Protein AF-A0A5J4QWN5-F1 (afdb_monomer_lite)

Structure (mmCIF, N/CA/C/O backbone):
data_AF-A0A5J4QWN5-F1
#
_entry.id   AF-A0A5J4QWN5-F1
#
loop_
_atom_site.group_PDB
_atom_site.id
_atom_site.type_symbol
_atom_site.label_atom_id
_atom_site.label_alt_id
_atom_site.label_comp_id
_atom_site.label_asym_id
_atom_site.label_entity_id
_atom_site.label_seq_id
_atom_site.pdbx_PDB_ins_code
_atom_site.Cartn_x
_atom_site.Cartn_y
_atom_site.Cartn_z
_atom_site.occupancy
_atom_site.B_iso_or_equiv
_atom_site.auth_seq_id
_atom_site.auth_comp_id
_atom_site.auth_asym_id
_atom_site.auth_atom_id
_atom_site.pdbx_PDB_model_num
ATOM 1 N N . LEU A 1 1 ? -19.782 -1.983 54.839 1.00 53.47 1 LEU A N 1
ATOM 2 C CA . LEU A 1 1 ? -20.345 -1.543 53.540 1.00 53.47 1 LEU A CA 1
ATOM 3 C C . LEU A 1 1 ? -21.340 -0.382 53.680 1.00 53.47 1 LEU A C 1
ATOM 5 O O . LEU A 1 1 ? -21.056 0.689 53.171 1.00 53.47 1 LEU A O 1
ATOM 9 N N . LEU A 1 2 ? -22.443 -0.526 54.429 1.00 54.12 2 LEU A N 1
ATOM 10 C CA . LEU A 1 2 ? -23.485 0.515 54.565 1.00 54.12 2 LEU A CA 1
ATOM 11 C C . LEU A 1 2 ? -22.968 1.879 55.082 1.00 54.12 2 LEU A C 1
ATOM 13 O O . LEU A 1 2 ? -23.351 2.928 54.575 1.00 54.12 2 LEU A O 1
ATOM 17 N N . LYS A 1 3 ? -22.039 1.863 56.049 1.00 58.28 3 LYS A N 1
ATOM 18 C CA . LYS A 1 3 ? -21.359 3.071 56.561 1.00 58.28 3 LYS A CA 1
ATOM 19 C C . LYS A 1 3 ? -20.473 3.767 55.517 1.00 58.28 3 LYS A C 1
ATOM 21 O O . LYS A 1 3 ? -20.308 4.978 55.572 1.00 58.28 3 LYS A O 1
ATOM 26 N N . VAL A 1 4 ? -19.919 3.006 54.573 1.00 62.44 4 VAL A N 1
ATOM 27 C CA . VAL A 1 4 ? -19.054 3.530 53.502 1.00 62.44 4 VAL A CA 1
ATOM 28 C C . VAL A 1 4 ? -19.905 4.248 52.455 1.00 62.44 4 VAL A C 1
ATOM 30 O O . VAL A 1 4 ? -19.570 5.354 52.053 1.00 62.44 4 VAL A O 1
ATOM 33 N N . VAL A 1 5 ? -21.059 3.672 52.103 1.00 61.50 5 VAL A N 1
ATOM 34 C CA . VAL A 1 5 ? -22.052 4.303 51.216 1.00 61.50 5 VAL A CA 1
ATOM 35 C C . VAL A 1 5 ? -22.564 5.627 51.801 1.00 61.50 5 VAL A C 1
ATOM 37 O O . VAL A 1 5 ? -22.713 6.597 51.072 1.00 61.50 5 VAL A O 1
ATOM 40 N N . LEU A 1 6 ? -22.770 5.687 53.121 1.00 59.78 6 LEU A N 1
ATOM 41 C CA . LEU A 1 6 ? -23.166 6.895 53.861 1.00 59.78 6 LEU A CA 1
ATOM 42 C C . LEU A 1 6 ? -22.143 8.035 53.747 1.00 59.78 6 LEU A C 1
ATOM 44 O O . LEU A 1 6 ? -22.502 9.137 53.349 1.00 59.78 6 LEU A O 1
ATOM 48 N N . ARG A 1 7 ? -20.870 7.746 54.041 1.00 64.38 7 ARG A N 1
ATOM 49 C CA . ARG A 1 7 ? -19.772 8.723 53.956 1.00 64.38 7 ARG A CA 1
ATOM 50 C C . ARG A 1 7 ? -19.571 9.246 52.537 1.00 64.38 7 ARG A C 1
ATOM 52 O O . ARG A 1 7 ? -19.279 10.418 52.361 1.00 64.38 7 ARG A O 1
ATOM 59 N N . LEU A 1 8 ? -19.719 8.382 51.534 1.00 60.41 8 LEU A N 1
ATOM 60 C CA . LEU A 1 8 ? -19.605 8.785 50.135 1.00 60.41 8 LEU A CA 1
ATOM 61 C C . LEU A 1 8 ? -20.789 9.672 49.723 1.00 60.41 8 LEU A C 1
ATOM 63 O O . LEU A 1 8 ? -20.568 10.702 49.094 1.00 60.41 8 LEU A O 1
ATOM 67 N N . ALA A 1 9 ? -22.019 9.324 50.128 1.00 58.62 9 ALA A N 1
ATOM 68 C CA . ALA A 1 9 ? -23.218 10.114 49.836 1.00 58.62 9 ALA A CA 1
ATOM 69 C C . ALA A 1 9 ? -23.163 11.538 50.420 1.00 58.62 9 ALA A C 1
ATOM 71 O O . ALA A 1 9 ? -23.618 12.481 49.779 1.00 58.62 9 ALA A O 1
ATOM 72 N N . GLU A 1 10 ? -22.578 11.708 51.608 1.00 60.09 10 GLU A N 1
ATOM 73 C CA . GLU A 1 10 ? -22.374 13.018 52.249 1.00 60.09 10 GLU A CA 1
ATOM 74 C C . GLU A 1 10 ? -21.326 13.887 51.533 1.00 60.09 10 GLU A C 1
ATOM 76 O O . GLU A 1 10 ? -21.387 15.110 51.615 1.00 60.09 10 GLU A O 1
ATOM 81 N N . LEU A 1 11 ? -20.375 13.274 50.820 1.00 62.56 11 LEU A N 1
ATOM 82 C CA . LEU A 1 11 ? -19.270 13.974 50.158 1.00 62.56 11 LEU A CA 1
ATOM 83 C C . LEU A 1 11 ? -19.605 14.445 48.734 1.00 62.56 11 LEU A C 1
ATOM 85 O O . LEU A 1 11 ? -18.820 15.191 48.161 1.00 62.56 11 LEU A O 1
ATOM 89 N N . GLY A 1 12 ? -20.741 14.038 48.158 1.00 56.47 12 GLY A N 1
ATOM 90 C CA . GLY A 1 12 ? -21.286 14.600 46.912 1.00 56.47 12 GLY A CA 1
ATOM 91 C C . GLY A 1 12 ? -20.503 14.331 45.615 1.00 56.47 12 GLY A C 1
ATOM 92 O O . GLY A 1 12 ? -20.982 14.701 44.548 1.00 56.47 12 GLY A O 1
ATOM 93 N N . TYR A 1 13 ? -19.344 13.667 45.659 1.00 53.50 13 TYR A N 1
ATOM 94 C CA . TYR A 1 13 ? -18.521 13.388 44.475 1.00 53.50 13 TYR A CA 1
ATOM 95 C C . TYR A 1 13 ? -18.568 11.905 44.069 1.00 53.50 13 TYR A C 1
ATOM 97 O O . TYR A 1 13 ? -18.291 11.018 44.876 1.00 53.50 13 TYR A O 1
ATOM 105 N N . GLY A 1 14 ? -18.867 11.635 42.790 1.00 58.31 14 GLY A N 1
ATOM 106 C CA . GLY A 1 14 ? -18.683 10.320 42.151 1.00 58.31 14 GLY A CA 1
ATOM 107 C C . GLY A 1 14 ? -19.716 9.246 42.510 1.00 58.31 14 GLY A C 1
ATOM 108 O O . GLY A 1 14 ? -19.418 8.049 42.456 1.00 58.31 14 GLY A O 1
ATOM 109 N N . LEU A 1 15 ? -20.921 9.654 42.905 1.00 63.88 15 LEU A N 1
ATOM 110 C CA . LEU A 1 15 ? -21.968 8.754 43.390 1.00 63.88 15 LEU A CA 1
ATOM 111 C C . LEU A 1 15 ? -22.820 8.138 42.275 1.00 63.88 15 LEU A C 1
ATOM 113 O O . LEU A 1 15 ? -23.622 7.252 42.567 1.00 63.88 15 LEU A O 1
ATOM 117 N N . GLU A 1 16 ? -22.633 8.516 41.003 1.00 67.06 16 GLU A N 1
ATOM 118 C CA . GLU A 1 16 ? -23.447 7.981 39.899 1.00 67.06 16 GLU A CA 1
ATOM 119 C C . GLU A 1 16 ? -23.303 6.455 39.774 1.00 67.06 16 GLU A C 1
ATOM 121 O O . GLU A 1 16 ? -24.260 5.740 39.472 1.00 67.06 16 GLU A O 1
ATOM 126 N N . LYS A 1 17 ? -22.119 5.919 40.104 1.00 69.81 17 LYS A N 1
ATOM 127 C CA . LYS A 1 17 ? -21.855 4.469 40.121 1.00 69.81 17 LYS A CA 1
ATOM 128 C C . LYS A 1 17 ? -22.653 3.720 41.197 1.00 69.81 17 LYS A C 1
ATOM 130 O O . LYS A 1 17 ? -22.861 2.514 41.061 1.00 69.81 17 LYS A O 1
ATOM 135 N N . LEU A 1 18 ? -23.147 4.406 42.234 1.00 72.31 18 LEU A N 1
ATOM 136 C CA . LEU A 1 18 ? -24.026 3.807 43.246 1.00 72.31 18 LEU A CA 1
ATOM 137 C C . LEU A 1 18 ? -25.433 3.517 42.708 1.00 72.31 18 LEU A C 1
ATOM 139 O O . LEU A 1 18 ? -26.161 2.752 43.339 1.00 72.31 18 LEU A O 1
ATOM 143 N N . GLY A 1 19 ? -25.794 4.028 41.524 1.00 71.38 19 GLY A N 1
ATOM 144 C CA . GLY A 1 19 ? -27.063 3.720 40.862 1.00 71.38 19 GLY A CA 1
ATOM 145 C C . GLY A 1 19 ? -27.296 2.220 40.627 1.00 71.38 19 GLY A C 1
ATOM 146 O O . GLY A 1 19 ? -28.439 1.779 40.538 1.00 71.38 19 GLY A O 1
ATOM 147 N N . VAL A 1 20 ? -26.235 1.401 40.598 1.00 74.69 20 VAL A N 1
ATOM 148 C CA . VAL A 1 20 ? -26.325 -0.073 40.520 1.00 74.69 20 VAL A CA 1
ATOM 149 C C . VAL A 1 20 ? -26.946 -0.677 41.792 1.00 74.69 20 VAL A C 1
ATOM 151 O O . VAL A 1 20 ? -27.666 -1.676 41.729 1.00 74.69 20 VAL A O 1
ATOM 154 N N . LEU A 1 21 ? -26.720 -0.051 42.952 1.00 76.25 21 LEU A N 1
ATOM 155 C CA . LEU A 1 21 ? -27.206 -0.525 44.251 1.00 76.25 21 LEU A CA 1
ATOM 156 C C . LEU A 1 21 ? -28.694 -0.233 44.479 1.00 76.25 21 LEU A C 1
ATOM 158 O O . LEU A 1 21 ? -29.300 -0.895 45.321 1.00 76.25 21 LEU A O 1
ATOM 162 N N . ILE A 1 22 ? -29.293 0.699 43.724 1.00 81.06 22 ILE A N 1
ATOM 163 C CA . ILE A 1 22 ? -30.705 1.103 43.862 1.00 81.06 22 ILE A CA 1
ATOM 164 C C . ILE A 1 22 ? -31.630 -0.115 43.800 1.00 81.06 22 ILE A C 1
ATOM 166 O O . ILE A 1 22 ? -32.459 -0.300 44.687 1.00 81.06 22 ILE A O 1
ATOM 170 N N . SER A 1 23 ? -31.402 -1.021 42.845 1.00 80.88 23 SER A N 1
ATOM 171 C CA . SER A 1 23 ? -32.192 -2.253 42.706 1.00 80.88 23 SER A CA 1
ATOM 172 C C . SER A 1 23 ? -32.143 -3.157 43.950 1.00 80.88 23 SER A C 1
ATOM 174 O O . SER A 1 23 ? -33.141 -3.779 44.319 1.00 80.88 23 SER A O 1
ATOM 176 N N . GLY A 1 24 ? -30.993 -3.220 44.628 1.00 80.19 24 GLY A N 1
ATOM 177 C CA . GLY A 1 24 ? -30.819 -3.970 45.869 1.00 80.19 24 GLY A CA 1
ATOM 178 C C . GLY A 1 24 ? -31.519 -3.294 47.046 1.00 80.19 24 GLY A C 1
ATOM 179 O O . GLY A 1 24 ? -32.191 -3.963 47.829 1.00 80.19 24 GLY A O 1
ATOM 180 N N . VAL A 1 25 ? -31.426 -1.966 47.144 1.00 84.62 25 VAL A N 1
ATOM 181 C CA . VAL A 1 25 ? -32.073 -1.192 48.215 1.00 84.62 25 VAL A CA 1
ATOM 182 C C . VAL A 1 25 ? -33.602 -1.192 48.064 1.00 84.62 25 VAL A C 1
ATOM 184 O O . VAL A 1 25 ? -34.312 -1.337 49.059 1.00 84.62 25 VAL A O 1
ATOM 187 N N . GLU A 1 26 ? -34.138 -1.155 46.842 1.00 83.38 26 GLU A N 1
ATOM 188 C CA . GLU A 1 26 ? -35.581 -1.297 46.590 1.00 83.38 26 GLU A CA 1
ATOM 189 C C . GLU A 1 26 ? -36.143 -2.654 47.026 1.00 83.38 26 GLU A C 1
ATOM 191 O O . GLU A 1 26 ? -37.285 -2.739 47.485 1.00 83.38 26 GLU A O 1
ATOM 196 N N . ARG A 1 27 ? -35.346 -3.726 46.943 1.00 84.12 27 ARG A N 1
ATOM 197 C CA . ARG A 1 27 ? -35.733 -5.037 47.487 1.00 84.12 27 ARG A CA 1
ATOM 198 C C . ARG A 1 27 ? -35.765 -5.023 49.015 1.00 84.12 27 ARG A C 1
ATOM 200 O O . ARG A 1 27 ? -36.678 -5.601 49.599 1.00 84.12 27 ARG A O 1
ATOM 207 N N . LEU A 1 28 ? -34.830 -4.320 49.660 1.00 83.44 28 LEU A N 1
ATOM 208 C CA . LEU A 1 28 ? -34.793 -4.170 51.122 1.00 83.44 28 LEU A CA 1
ATOM 209 C C . LEU A 1 28 ? -35.983 -3.363 51.664 1.00 83.44 28 LEU A C 1
ATOM 211 O O . LEU A 1 28 ? -36.480 -3.671 52.745 1.00 83.44 28 LEU A O 1
ATOM 215 N N . LYS A 1 29 ? -36.516 -2.408 50.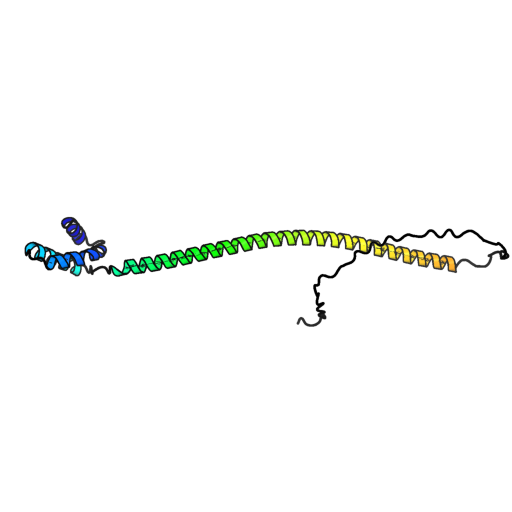892 1.00 82.69 29 LYS A N 1
ATOM 216 C CA . LYS A 1 29 ? -37.767 -1.700 51.225 1.00 82.69 29 LYS A CA 1
ATOM 217 C C . LYS A 1 29 ? -38.975 -2.645 51.355 1.00 82.69 29 LYS A C 1
ATOM 219 O O . LYS A 1 29 ? -39.911 -2.341 52.088 1.00 82.69 29 LYS A O 1
ATOM 224 N N . ARG A 1 30 ? -38.961 -3.808 50.693 1.00 84.56 30 ARG A N 1
ATOM 225 C CA . ARG A 1 30 ? -40.042 -4.816 50.757 1.00 84.56 30 ARG A CA 1
ATOM 226 C C . ARG A 1 30 ? -39.854 -5.839 51.885 1.00 84.56 30 ARG A C 1
ATOM 228 O O . ARG A 1 30 ? -40.618 -6.798 51.975 1.00 84.56 30 ARG A O 1
ATOM 235 N N . HIS A 1 31 ? -38.836 -5.672 52.727 1.00 87.62 31 HIS A N 1
ATOM 236 C CA . HIS A 1 31 ? -38.540 -6.603 53.809 1.00 87.62 31 HIS A CA 1
ATOM 237 C C . HIS A 1 31 ? -39.519 -6.450 54.990 1.00 87.62 31 HIS A C 1
ATOM 239 O O . HIS A 1 31 ? -40.045 -5.366 55.248 1.00 87.62 31 HIS A O 1
ATOM 245 N N . LYS A 1 32 ? -39.755 -7.542 55.736 1.00 85.69 32 LYS A N 1
ATOM 246 C CA . LYS A 1 32 ? -40.691 -7.560 56.881 1.00 85.69 32 LYS A CA 1
ATOM 247 C C . LYS A 1 32 ? -40.197 -6.727 58.072 1.00 85.69 32 LYS A C 1
ATOM 249 O O . LYS A 1 32 ? -41.007 -6.184 58.818 1.00 85.69 32 LYS A O 1
ATOM 254 N N . ASP A 1 33 ? -38.881 -6.597 58.220 1.00 91.56 33 ASP A N 1
ATOM 255 C CA . ASP A 1 33 ? -38.243 -5.788 59.264 1.00 91.56 33 ASP A CA 1
ATOM 256 C C . ASP A 1 33 ? -38.503 -4.283 59.050 1.00 91.56 33 ASP A C 1
ATOM 258 O O . ASP A 1 33 ? -38.154 -3.708 58.016 1.00 91.56 33 ASP A O 1
ATOM 262 N N . ALA A 1 34 ? -39.125 -3.644 60.044 1.00 87.75 34 ALA A N 1
ATOM 263 C CA . ALA A 1 34 ? -39.458 -2.224 60.031 1.00 87.75 34 ALA A CA 1
ATOM 264 C C . ALA A 1 34 ? -38.222 -1.312 60.088 1.00 87.75 34 ALA A C 1
ATOM 266 O O . ALA A 1 34 ? -38.217 -0.266 59.436 1.00 87.75 34 ALA A O 1
ATOM 267 N N . GLN A 1 35 ? -37.165 -1.701 60.810 1.00 87.38 35 GLN A N 1
ATOM 268 C CA . GLN A 1 35 ? -35.934 -0.910 60.868 1.00 87.38 35 GLN A CA 1
ATOM 269 C C . GLN A 1 35 ? -35.225 -0.927 59.516 1.00 87.38 35 GLN A C 1
ATOM 271 O O . GLN A 1 35 ? -34.849 0.122 58.993 1.00 87.38 35 GLN A O 1
ATOM 276 N N . LEU A 1 36 ? -35.110 -2.110 58.911 1.00 85.19 36 LEU A N 1
ATOM 277 C CA . LEU A 1 36 ? -34.459 -2.276 57.614 1.00 85.19 36 LEU A CA 1
ATOM 278 C C . LEU A 1 36 ? -35.201 -1.537 56.495 1.00 85.19 36 LEU A C 1
ATOM 280 O O . LEU A 1 36 ? -34.572 -0.890 55.658 1.00 85.19 36 LEU A O 1
ATOM 284 N N . ARG A 1 37 ? -36.536 -1.579 56.516 1.00 88.50 37 ARG A N 1
ATOM 285 C CA . ARG A 1 37 ? -37.396 -0.855 55.576 1.00 88.50 37 ARG A CA 1
ATOM 286 C C . ARG A 1 37 ? -37.246 0.661 55.702 1.00 88.50 37 ARG A C 1
ATOM 288 O O . ARG A 1 37 ? -37.016 1.312 54.688 1.00 88.50 37 ARG A O 1
ATOM 295 N N . ASN A 1 38 ? -37.270 1.206 56.920 1.00 87.69 38 ASN A N 1
ATOM 296 C CA . ASN A 1 38 ? -37.058 2.641 57.146 1.00 87.69 38 ASN A CA 1
ATOM 297 C C . ASN A 1 38 ? -35.661 3.098 56.709 1.00 87.69 38 ASN A C 1
ATOM 299 O O . ASN A 1 38 ? -35.513 4.168 56.119 1.00 87.69 38 ASN A O 1
ATOM 303 N N . VAL A 1 39 ? -34.628 2.290 56.968 1.00 86.38 39 VAL A N 1
ATOM 304 C CA . VAL A 1 39 ? -33.265 2.587 56.508 1.00 86.38 39 VAL A CA 1
ATOM 305 C C . VAL A 1 39 ? -33.194 2.557 54.982 1.00 86.38 39 VAL A C 1
ATOM 307 O O . VAL A 1 39 ? -32.614 3.464 54.393 1.00 86.38 39 VAL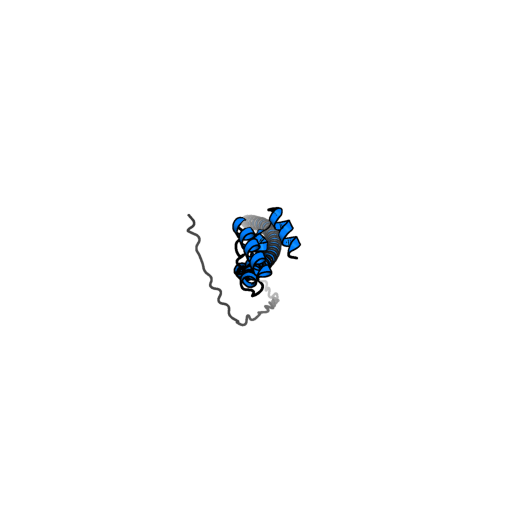 A O 1
ATOM 310 N N . ALA A 1 40 ? -33.797 1.561 54.331 1.00 85.19 40 ALA A N 1
ATOM 311 C CA . ALA A 1 40 ? -33.828 1.467 52.874 1.00 85.19 40 ALA A CA 1
ATOM 312 C C . ALA A 1 40 ? -34.567 2.653 52.231 1.00 85.19 40 ALA A C 1
ATOM 314 O O . ALA A 1 40 ? -34.083 3.217 51.253 1.00 85.19 40 ALA A O 1
ATOM 315 N N . GLU A 1 41 ? -35.693 3.074 52.806 1.00 87.88 41 GLU A N 1
ATOM 316 C CA . GLU A 1 41 ? -36.506 4.188 52.313 1.00 87.88 41 GLU A CA 1
ATOM 317 C C . GLU A 1 41 ? -35.782 5.535 52.433 1.00 87.88 41 GLU A C 1
ATOM 319 O O . GLU A 1 41 ? -35.652 6.245 51.436 1.00 87.88 41 GLU A O 1
ATOM 324 N N . ASN A 1 42 ? -35.178 5.823 53.593 1.00 85.94 42 ASN A N 1
ATOM 325 C CA . ASN A 1 42 ? -34.324 7.004 53.770 1.00 85.94 42 ASN A CA 1
ATOM 326 C C . ASN A 1 42 ? -33.154 7.023 52.776 1.00 85.94 42 ASN A C 1
ATOM 328 O O . ASN A 1 42 ? -32.757 8.074 52.278 1.00 85.94 42 ASN A O 1
ATOM 332 N N . LYS A 1 43 ? -32.567 5.858 52.482 1.00 81.69 43 LYS A N 1
ATOM 333 C CA . LYS A 1 43 ? -31.417 5.764 51.573 1.00 81.69 43 LYS A CA 1
ATOM 334 C C . LYS A 1 43 ? -31.817 5.957 50.116 1.00 81.69 43 LYS A C 1
ATOM 336 O O . LYS A 1 43 ? -31.111 6.671 49.413 1.00 81.69 43 LYS A O 1
ATOM 341 N N . LEU A 1 44 ? -32.942 5.393 49.680 1.00 84.31 44 LEU A N 1
ATOM 342 C CA . LEU A 1 44 ? -33.489 5.657 48.346 1.00 84.31 44 LEU A CA 1
ATOM 343 C C . LEU A 1 44 ? -33.833 7.135 48.175 1.00 84.31 44 LEU A C 1
ATOM 345 O O . LEU A 1 44 ? -33.503 7.715 47.148 1.00 84.31 44 LEU A O 1
ATOM 349 N N . GLN A 1 45 ? -34.422 7.760 49.197 1.00 84.56 45 GLN A N 1
ATOM 350 C CA . GLN A 1 45 ? -34.743 9.183 49.165 1.00 84.56 45 GLN A CA 1
ATOM 351 C C . GLN A 1 45 ? -33.491 10.052 49.000 1.00 84.56 45 GLN A C 1
ATOM 353 O O . GLN A 1 45 ? -33.486 10.944 48.155 1.00 84.56 45 GLN A O 1
ATOM 358 N N . ILE A 1 46 ? -32.412 9.761 49.739 1.00 82.88 46 ILE A N 1
ATOM 359 C CA . ILE A 1 46 ? -31.130 10.469 49.586 1.00 82.88 46 ILE A CA 1
ATOM 360 C C . ILE A 1 46 ? -30.574 10.276 48.169 1.00 82.88 46 ILE A C 1
ATOM 362 O O . ILE A 1 46 ? -30.251 11.261 47.508 1.00 82.88 46 ILE A O 1
ATOM 366 N N . LEU A 1 47 ? -30.514 9.035 47.675 1.00 78.69 47 LEU A N 1
ATOM 367 C CA . LEU A 1 47 ? -29.976 8.733 46.342 1.00 78.69 47 LEU 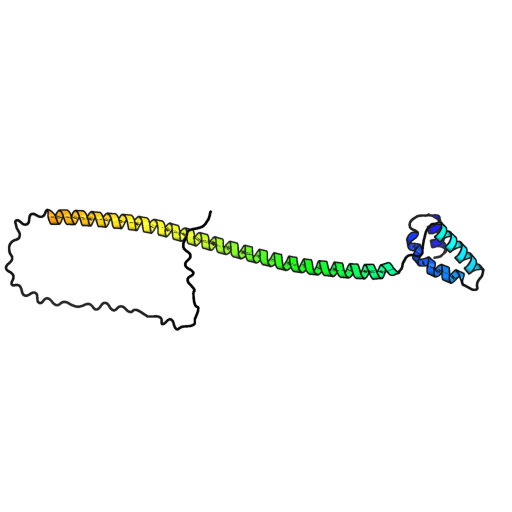A CA 1
ATOM 368 C C . LEU A 1 47 ? -30.757 9.453 45.231 1.00 78.69 47 LEU A C 1
ATOM 370 O O . LEU A 1 47 ? -30.151 10.104 44.382 1.00 78.69 47 LEU A O 1
ATOM 374 N N . TYR A 1 48 ? -32.090 9.418 45.280 1.00 83.19 48 TYR A N 1
ATOM 375 C CA . TYR A 1 48 ? -32.934 10.110 44.306 1.00 83.19 48 TYR A CA 1
ATOM 376 C C . TYR A 1 48 ? -32.856 11.636 44.430 1.00 83.19 48 TYR A C 1
ATOM 378 O O . TYR A 1 48 ? -32.818 12.319 43.410 1.00 83.19 48 TYR A O 1
ATOM 386 N N . SER A 1 49 ? -32.763 12.187 45.648 1.00 80.44 49 SER A N 1
ATOM 387 C CA . SER A 1 49 ? -32.593 13.636 45.858 1.00 80.44 49 SER A CA 1
ATOM 388 C C . SER A 1 49 ? -31.272 14.175 45.299 1.00 80.44 49 SER A C 1
ATOM 390 O O . SER A 1 49 ? -31.194 15.335 44.909 1.00 80.44 49 SER A O 1
ATOM 392 N N . GLN A 1 50 ? -30.254 13.317 45.210 1.00 75.75 50 GLN A N 1
ATOM 393 C CA . GLN A 1 50 ? -28.966 13.618 44.587 1.00 75.75 50 GLN A CA 1
ATOM 394 C C . GLN A 1 50 ? -28.960 13.364 43.069 1.00 75.75 50 GLN A C 1
ATOM 396 O O . GLN A 1 50 ? -27.912 13.459 42.439 1.00 75.75 50 GLN A O 1
ATOM 401 N N . GLY A 1 51 ? -30.107 13.025 42.469 1.00 71.38 51 GLY A N 1
ATOM 402 C CA . GLY A 1 51 ? -30.222 12.748 41.035 1.00 71.38 51 GLY A CA 1
ATOM 403 C C . GLY A 1 51 ? -29.600 11.419 40.595 1.00 71.38 51 GLY A C 1
ATOM 404 O O . GLY A 1 51 ? -29.463 11.175 39.398 1.00 71.38 51 GLY A O 1
ATOM 405 N N . ILE A 1 52 ? -29.233 10.539 41.533 1.00 75.50 52 ILE A N 1
ATOM 406 C CA . ILE A 1 52 ? -28.673 9.222 41.221 1.00 75.50 52 ILE A CA 1
ATOM 407 C C . ILE A 1 52 ? -29.832 8.302 40.851 1.00 75.50 52 ILE A C 1
ATOM 409 O O . ILE A 1 52 ? -30.603 7.858 41.702 1.00 75.50 52 ILE A O 1
ATOM 413 N N . ILE A 1 53 ? -29.954 8.019 39.561 1.00 76.06 53 ILE A N 1
ATOM 414 C CA . ILE A 1 53 ? -30.967 7.117 39.014 1.00 76.06 53 ILE A CA 1
ATOM 415 C C . ILE A 1 53 ? -30.409 5.709 38.828 1.00 76.06 53 ILE A C 1
ATOM 417 O O . ILE A 1 53 ? -29.193 5.494 38.798 1.00 76.06 53 ILE A O 1
ATOM 421 N N . GLN A 1 54 ? -31.310 4.731 38.723 1.00 70.06 54 GLN A N 1
ATOM 422 C CA . GLN A 1 54 ? -30.930 3.345 38.489 1.00 70.06 54 GLN A CA 1
ATOM 423 C C . GLN A 1 54 ? -30.078 3.262 37.222 1.00 70.06 54 GLN A C 1
ATOM 425 O O . GLN A 1 54 ? -30.530 3.596 36.127 1.00 70.06 54 GLN A O 1
ATOM 430 N N . SER A 1 55 ? -28.830 2.825 37.391 1.00 65.69 55 SER A N 1
ATOM 431 C CA . SER A 1 55 ? -27.906 2.710 36.270 1.00 65.69 55 SER A CA 1
ATOM 432 C C . SER A 1 55 ? -28.425 1.631 35.312 1.00 65.69 55 SER A C 1
ATOM 434 O O . SER A 1 55 ? -28.705 0.513 35.766 1.00 65.69 55 SER A O 1
ATOM 436 N N . PRO A 1 56 ? -28.589 1.925 34.009 1.00 58.28 56 PRO A N 1
ATOM 437 C CA . PRO A 1 56 ? -29.035 0.937 33.042 1.00 58.28 56 PRO A CA 1
ATOM 438 C C . PRO A 1 56 ? -27.947 -0.128 32.858 1.00 58.28 56 PRO A C 1
ATOM 440 O O . PRO A 1 56 ? -26.986 0.041 32.104 1.00 58.28 56 PRO A O 1
ATOM 443 N N . VAL A 1 57 ? -28.135 -1.265 33.533 1.00 55.59 57 VAL A N 1
ATOM 444 C CA . VAL A 1 57 ? -27.313 -2.485 33.410 1.00 55.59 57 VAL A CA 1
ATOM 445 C C . VAL A 1 57 ? -27.295 -3.018 31.962 1.00 55.59 57 VAL A C 1
ATOM 447 O O . VAL A 1 57 ? -26.381 -3.743 31.584 1.00 55.59 57 VAL A O 1
ATOM 450 N N . SER A 1 58 ? -28.236 -2.596 31.108 1.00 54.03 58 SER A N 1
ATOM 451 C CA . SER A 1 58 ? -28.332 -2.984 29.691 1.00 54.03 58 SER A CA 1
ATOM 452 C C . SER A 1 58 ? -27.242 -2.407 28.776 1.00 54.03 58 SER A C 1
ATOM 454 O O . SER A 1 58 ? -27.105 -2.858 27.641 1.00 54.03 58 SER A O 1
ATOM 456 N N . THR A 1 59 ? -26.455 -1.427 29.233 1.00 51.81 59 THR A N 1
ATOM 457 C CA . THR A 1 59 ? -25.410 -0.792 28.403 1.00 51.81 59 THR A CA 1
ATOM 458 C C . THR A 1 59 ? -24.086 -1.553 28.367 1.00 51.81 59 THR A C 1
ATOM 460 O O . THR A 1 59 ? -23.202 -1.184 27.601 1.00 51.81 59 THR A O 1
ATOM 463 N N . ILE A 1 60 ? -23.916 -2.593 29.186 1.00 56.94 60 ILE A N 1
ATOM 464 C CA . ILE A 1 60 ? -22.669 -3.373 29.225 1.00 56.94 60 ILE A CA 1
ATOM 465 C C . ILE A 1 60 ? -22.633 -4.340 28.036 1.00 56.94 60 ILE A C 1
ATOM 467 O O . ILE A 1 60 ? -21.710 -4.287 27.233 1.00 56.94 60 ILE A O 1
ATOM 471 N N . THR A 1 61 ? -23.712 -5.097 27.820 1.00 57.31 61 THR A N 1
ATOM 472 C CA . THR A 1 61 ? -23.826 -6.035 26.692 1.00 57.31 61 THR A CA 1
ATOM 473 C C . THR A 1 61 ? -23.799 -5.350 25.325 1.00 57.31 61 THR A C 1
ATOM 475 O O . THR A 1 61 ? -23.301 -5.929 24.367 1.00 57.31 61 THR A O 1
ATOM 478 N N . SER A 1 62 ? -24.306 -4.116 25.204 1.00 68.38 62 SER A N 1
ATOM 479 C CA . SER A 1 62 ? -24.228 -3.372 23.938 1.00 68.38 62 SER A CA 1
ATOM 480 C C . SER A 1 62 ? -22.826 -2.830 23.658 1.00 68.38 62 SER A C 1
ATOM 482 O O . SER A 1 62 ? -22.411 -2.797 22.503 1.00 68.38 62 SER A O 1
ATOM 484 N N . LYS A 1 63 ? -22.077 -2.441 24.696 1.00 75.12 63 LYS A N 1
ATOM 485 C CA . LYS A 1 63 ? -20.678 -2.019 24.557 1.00 75.12 63 LYS A CA 1
ATOM 486 C C . LYS A 1 63 ? -19.782 -3.180 24.150 1.00 75.12 63 LYS A C 1
ATOM 488 O O . LYS A 1 63 ? -18.958 -2.985 23.268 1.00 75.12 63 LYS A O 1
ATOM 493 N N . ASP A 1 64 ? -19.986 -4.366 24.715 1.00 77.88 64 ASP A N 1
ATOM 494 C CA . ASP A 1 64 ? -19.187 -5.548 24.375 1.00 77.88 64 ASP A CA 1
ATOM 495 C C . ASP A 1 64 ? -19.356 -5.943 22.898 1.00 77.88 64 ASP A C 1
ATOM 497 O O . ASP A 1 64 ? -18.373 -6.205 22.211 1.00 77.88 64 ASP A O 1
ATOM 501 N N . VAL A 1 65 ? -20.581 -5.875 22.361 1.00 82.19 65 VAL A N 1
ATOM 502 C CA . VAL A 1 65 ? -20.840 -6.112 20.926 1.00 82.19 65 VAL A CA 1
ATOM 503 C C . VAL A 1 65 ? -20.147 -5.069 20.043 1.00 82.19 65 VAL A C 1
ATOM 505 O O . VAL A 1 65 ? -19.551 -5.421 19.027 1.00 82.19 65 VAL A O 1
ATOM 508 N N . ILE A 1 66 ? -20.188 -3.790 20.434 1.00 86.06 66 ILE A N 1
ATOM 509 C CA . ILE A 1 66 ? -19.504 -2.712 19.703 1.00 86.06 66 ILE A CA 1
ATOM 510 C C . ILE A 1 66 ? -17.984 -2.911 19.738 1.00 86.06 66 ILE A C 1
ATOM 512 O O . ILE A 1 66 ? -17.319 -2.706 18.726 1.00 86.06 66 ILE A O 1
ATOM 516 N N . ILE A 1 67 ? -17.432 -3.325 20.882 1.00 89.56 67 ILE A N 1
ATOM 517 C CA . ILE A 1 67 ? -16.002 -3.609 21.029 1.00 89.56 67 ILE A CA 1
ATOM 518 C C . ILE A 1 67 ? -15.596 -4.756 20.099 1.00 89.56 67 ILE A C 1
ATOM 520 O O . ILE A 1 67 ? -14.656 -4.581 19.329 1.00 89.56 67 ILE A O 1
ATOM 524 N N . CYS A 1 68 ? -16.335 -5.870 20.084 1.00 89.44 68 CYS A N 1
ATOM 525 C CA . CYS A 1 68 ? -16.041 -6.990 19.186 1.00 89.44 68 CYS A CA 1
ATOM 526 C C . CYS A 1 68 ? -16.079 -6.588 17.702 1.00 89.44 68 CYS A C 1
ATOM 528 O O . CYS A 1 68 ? -15.215 -7.003 16.929 1.00 89.44 68 CYS A O 1
ATOM 530 N N . GLU A 1 69 ? -17.046 -5.760 17.297 1.00 93.25 69 GLU A N 1
ATOM 531 C CA . GLU A 1 69 ? -17.135 -5.256 15.921 1.00 93.25 69 GLU A CA 1
ATOM 532 C C . GLU A 1 69 ? -15.938 -4.356 15.566 1.00 93.25 69 GLU A C 1
ATOM 534 O O . GLU A 1 69 ? -15.342 -4.492 14.495 1.00 93.25 69 GLU A O 1
ATOM 539 N N . LEU A 1 70 ? -15.527 -3.469 16.477 1.00 95.19 70 LEU A N 1
ATOM 540 C CA . LEU A 1 70 ? -14.355 -2.614 16.276 1.00 95.19 70 LEU A CA 1
ATOM 541 C C . LEU A 1 70 ? -13.056 -3.426 16.195 1.00 95.19 70 LEU A C 1
ATOM 543 O O . LEU A 1 70 ? -12.220 -3.160 15.331 1.00 95.19 70 LEU A O 1
ATOM 547 N N . GLU A 1 71 ? -12.887 -4.429 17.055 1.00 94.38 71 GLU A N 1
ATOM 548 C CA . GLU A 1 71 ? -11.733 -5.333 17.031 1.00 94.38 71 GLU A CA 1
ATOM 549 C C . GLU A 1 71 ? -11.643 -6.105 15.709 1.00 94.38 71 GLU A C 1
ATOM 551 O O . GLU A 1 71 ? -10.559 -6.243 15.136 1.00 94.38 71 GLU A O 1
ATOM 556 N N . GLU A 1 72 ? -12.778 -6.571 15.189 1.00 94.94 72 GLU A N 1
ATOM 557 C CA . GLU A 1 72 ? -12.852 -7.263 13.904 1.00 94.94 72 GLU A CA 1
ATOM 558 C C . GLU A 1 72 ? -12.497 -6.333 12.733 1.00 94.94 72 GLU A C 1
ATOM 560 O O . GLU A 1 72 ? -11.707 -6.701 11.859 1.00 94.94 72 GLU A O 1
ATOM 565 N N . GLN A 1 73 ? -13.001 -5.096 12.730 1.00 96.06 73 GLN A N 1
ATOM 566 C CA . GLN A 1 73 ? -12.640 -4.099 11.717 1.00 96.06 73 GLN A CA 1
ATOM 567 C C . GLN A 1 73 ? -11.148 -3.754 11.748 1.00 96.06 73 GLN A C 1
ATOM 569 O O . GLN A 1 73 ? -10.517 -3.659 10.692 1.00 96.06 73 GLN A O 1
ATOM 574 N N . ILE A 1 74 ? -10.563 -3.604 12.941 1.00 97.19 74 ILE A N 1
ATOM 575 C CA . ILE A 1 74 ? -9.121 -3.380 13.106 1.00 97.19 74 ILE A CA 1
ATOM 576 C C . ILE A 1 74 ? -8.340 -4.561 12.527 1.00 97.19 74 ILE A C 1
ATOM 578 O O . ILE A 1 74 ? -7.399 -4.352 11.760 1.00 97.19 74 ILE A O 1
ATOM 582 N N . ARG A 1 75 ? -8.754 -5.799 12.822 1.00 97.38 75 ARG A N 1
ATOM 583 C CA . ARG A 1 75 ? -8.092 -7.006 12.312 1.00 97.38 75 ARG A CA 1
ATOM 584 C C . ARG A 1 75 ? -8.095 -7.056 10.784 1.00 97.38 75 ARG A C 1
ATOM 586 O O . ARG A 1 75 ? -7.051 -7.304 10.180 1.00 97.38 75 ARG A O 1
ATOM 593 N N . ARG A 1 76 ? -9.235 -6.757 10.152 1.00 97.06 76 ARG A N 1
ATOM 594 C CA . ARG A 1 76 ? -9.352 -6.691 8.684 1.00 97.06 76 ARG A CA 1
ATOM 595 C C . ARG A 1 76 ? -8.456 -5.610 8.089 1.00 97.06 76 ARG A C 1
ATOM 597 O O . ARG A 1 76 ? -7.730 -5.888 7.140 1.00 97.06 76 ARG A O 1
ATOM 604 N N . LYS A 1 77 ? -8.441 -4.409 8.679 1.00 97.69 77 LYS A N 1
ATOM 605 C CA . LYS A 1 77 ? -7.574 -3.311 8.221 1.00 97.69 77 LYS A CA 1
ATOM 606 C C . LYS A 1 77 ? -6.091 -3.644 8.343 1.00 97.69 77 LYS A C 1
ATOM 608 O O . LYS A 1 77 ? -5.333 -3.336 7.432 1.00 97.69 77 LYS A O 1
ATOM 613 N N . ILE A 1 78 ? -5.669 -4.291 9.429 1.00 97.62 78 ILE A N 1
ATOM 614 C CA . ILE A 1 78 ? -4.278 -4.741 9.590 1.00 97.62 78 ILE A CA 1
ATOM 615 C C . ILE A 1 78 ? -3.915 -5.748 8.495 1.00 97.62 78 ILE A C 1
ATOM 617 O O . ILE A 1 78 ? -2.846 -5.637 7.898 1.00 97.62 78 ILE A O 1
ATOM 621 N N . SER A 1 79 ? -4.815 -6.687 8.187 1.00 96.56 79 SER A N 1
ATOM 622 C CA . SER A 1 79 ? -4.604 -7.648 7.102 1.00 96.56 79 SER A CA 1
ATOM 623 C C . SER A 1 79 ? -4.468 -6.960 5.740 1.00 96.56 79 SER A C 1
ATOM 625 O O . SER A 1 79 ? -3.563 -7.291 4.982 1.00 96.56 79 SER A O 1
ATOM 627 N N . GLU A 1 80 ? -5.332 -5.988 5.440 1.00 97.75 80 GLU A N 1
ATOM 628 C CA . GLU A 1 80 ? -5.295 -5.222 4.186 1.00 97.75 80 GLU A CA 1
ATOM 629 C C . GLU A 1 80 ? -4.021 -4.368 4.059 1.00 97.75 80 GLU A C 1
ATOM 631 O O . GLU A 1 80 ? -3.428 -4.264 2.985 1.00 97.75 80 GLU A O 1
ATOM 636 N N . ILE A 1 81 ? -3.562 -3.766 5.160 1.00 97.56 81 ILE A N 1
ATOM 637 C CA . ILE A 1 81 ? -2.283 -3.044 5.194 1.00 97.56 81 ILE A CA 1
ATOM 638 C C . ILE A 1 81 ? -1.128 -4.010 4.905 1.00 97.56 81 ILE A C 1
ATOM 640 O O . ILE A 1 81 ? -0.235 -3.675 4.130 1.00 97.56 81 ILE A O 1
ATOM 644 N N . GLY A 1 82 ? -1.166 -5.215 5.480 1.00 97.00 82 GLY A N 1
ATOM 645 C CA . GLY A 1 82 ? -0.158 -6.246 5.243 1.00 97.00 82 GLY A CA 1
ATOM 646 C C . GLY A 1 82 ? -0.049 -6.647 3.770 1.00 97.00 82 GLY A C 1
ATOM 647 O O . GLY A 1 82 ? 1.059 -6.713 3.238 1.00 97.00 82 GLY A O 1
ATOM 648 N N . THR A 1 83 ? -1.178 -6.858 3.086 1.00 96.94 83 THR A N 1
ATOM 649 C CA . THR A 1 83 ? -1.171 -7.204 1.654 1.00 96.94 83 THR A CA 1
ATOM 650 C C . THR A 1 83 ? -0.653 -6.053 0.796 1.00 96.94 83 THR A C 1
ATOM 652 O O . THR A 1 83 ? 0.190 -6.273 -0.071 1.00 96.94 83 THR A O 1
ATOM 655 N N . LYS A 1 84 ? -1.079 -4.815 1.077 1.00 97.38 84 LYS A N 1
ATOM 656 C CA . LYS A 1 84 ? -0.622 -3.623 0.343 1.00 97.38 84 LYS A CA 1
ATOM 657 C C . LYS A 1 84 ? 0.874 -3.354 0.516 1.00 97.38 84 LYS A C 1
ATOM 659 O O . LYS A 1 84 ? 1.535 -2.941 -0.435 1.00 97.38 84 LYS A O 1
ATOM 664 N N . GLU A 1 85 ? 1.431 -3.590 1.704 1.00 97.06 85 GLU A N 1
ATOM 665 C CA . GLU A 1 85 ? 2.872 -3.417 1.922 1.00 97.06 85 GLU A CA 1
ATOM 666 C C . GLU A 1 85 ? 3.682 -4.476 1.159 1.00 97.06 85 GLU A C 1
ATOM 668 O O . GLU A 1 85 ? 4.717 -4.149 0.578 1.00 97.06 85 GLU A O 1
ATOM 673 N N . LEU A 1 86 ? 3.187 -5.716 1.078 1.00 97.31 86 LEU A N 1
ATOM 674 C CA . LEU A 1 86 ? 3.814 -6.761 0.266 1.00 97.31 86 LEU A CA 1
ATOM 675 C C . LEU A 1 86 ? 3.784 -6.417 -1.232 1.00 97.31 86 LEU A C 1
ATOM 677 O O . LEU A 1 86 ? 4.806 -6.513 -1.909 1.00 97.31 86 LEU A O 1
ATOM 681 N N . GLU A 1 87 ? 2.639 -5.970 -1.752 1.00 97.06 87 GLU A N 1
ATOM 682 C CA . GLU A 1 87 ? 2.507 -5.525 -3.148 1.00 97.06 87 GLU A CA 1
ATOM 683 C C . GLU A 1 87 ? 3.479 -4.388 -3.476 1.00 97.06 87 GLU A C 1
ATOM 685 O O . GLU A 1 87 ? 4.162 -4.417 -4.500 1.00 97.06 87 GLU A O 1
ATOM 690 N N . LYS A 1 88 ? 3.610 -3.413 -2.574 1.00 97.69 88 LYS A N 1
ATOM 691 C CA . LYS A 1 88 ? 4.557 -2.303 -2.711 1.00 97.69 88 LYS A CA 1
ATOM 692 C C . LYS A 1 88 ? 6.012 -2.779 -2.758 1.00 97.69 88 LYS A C 1
ATOM 694 O O . LYS A 1 88 ? 6.787 -2.261 -3.563 1.00 97.69 88 LYS A O 1
ATOM 699 N N . GLN A 1 89 ? 6.394 -3.754 -1.932 1.00 96.94 89 GLN A N 1
ATOM 700 C CA . GLN A 1 89 ? 7.739 -4.344 -1.973 1.00 96.94 89 GLN A CA 1
ATOM 701 C C . GLN A 1 89 ? 7.999 -5.086 -3.292 1.00 96.94 89 GLN A C 1
ATOM 703 O O . GLN A 1 89 ? 9.082 -4.954 -3.875 1.00 96.94 89 GLN A O 1
ATOM 708 N N . ASN A 1 90 ? 6.996 -5.800 -3.807 1.00 97.50 90 ASN A N 1
ATOM 709 C CA . ASN A 1 90 ? 7.091 -6.482 -5.097 1.00 97.50 90 ASN A CA 1
ATOM 710 C C . ASN A 1 90 ? 7.259 -5.479 -6.248 1.00 97.50 90 ASN A C 1
ATOM 712 O O . ASN A 1 90 ? 8.187 -5.624 -7.046 1.00 97.50 90 ASN A O 1
ATOM 716 N N . LEU A 1 91 ? 6.450 -4.413 -6.280 1.00 97.75 91 LEU A N 1
ATOM 717 C CA . LEU A 1 91 ? 6.578 -3.347 -7.279 1.00 97.75 91 LEU A CA 1
ATOM 718 C C . LEU A 1 91 ? 7.948 -2.663 -7.225 1.00 97.75 91 LEU A C 1
ATOM 720 O O . LEU A 1 91 ? 8.546 -2.404 -8.266 1.00 97.75 91 LEU A O 1
ATOM 724 N N . ALA A 1 92 ? 8.466 -2.373 -6.029 1.00 97.38 92 ALA A N 1
ATOM 725 C CA . ALA A 1 92 ? 9.792 -1.775 -5.880 1.00 97.38 92 ALA A CA 1
ATOM 726 C C . ALA A 1 92 ? 10.892 -2.676 -6.471 1.00 97.38 92 ALA A C 1
ATOM 728 O O . ALA A 1 92 ? 11.793 -2.193 -7.159 1.00 97.38 92 ALA A O 1
ATOM 729 N N . THR A 1 93 ? 10.782 -3.988 -6.253 1.00 97.12 93 THR A N 1
ATOM 730 C CA . THR A 1 93 ? 11.709 -4.982 -6.812 1.00 97.12 93 THR A CA 1
ATOM 731 C C . THR A 1 93 ? 11.621 -5.047 -8.339 1.00 97.12 93 THR A C 1
ATOM 733 O O . THR A 1 93 ? 12.643 -5.084 -9.024 1.00 97.12 93 THR A O 1
ATOM 736 N N . GLU A 1 94 ? 10.411 -5.031 -8.899 1.00 97.06 94 GLU A N 1
ATOM 737 C CA . GLU A 1 94 ? 10.200 -5.014 -10.351 1.00 97.06 94 GLU A CA 1
ATOM 738 C C . GLU A 1 94 ? 10.719 -3.739 -11.010 1.00 97.06 94 GLU A C 1
ATOM 740 O O . GLU A 1 94 ? 11.420 -3.821 -12.018 1.00 97.06 94 GLU A O 1
ATOM 745 N N . LEU A 1 95 ? 10.455 -2.575 -10.413 1.00 97.81 95 LEU A N 1
ATOM 746 C CA . LEU A 1 95 ? 10.973 -1.294 -10.892 1.00 97.81 95 LEU A CA 1
ATOM 747 C C . LEU A 1 95 ? 12.500 -1.271 -10.924 1.00 97.81 95 LEU A C 1
ATOM 749 O O . LEU A 1 95 ? 13.091 -0.734 -11.861 1.00 97.81 95 LEU A O 1
ATOM 753 N N . TRP A 1 96 ? 13.143 -1.862 -9.917 1.00 97.50 96 TRP A N 1
ATOM 754 C CA . TRP A 1 96 ? 14.596 -1.960 -9.881 1.00 97.50 96 TRP A CA 1
ATOM 755 C C . TRP A 1 96 ? 15.133 -2.829 -11.026 1.00 97.50 96 TRP A C 1
ATOM 757 O O . TRP A 1 96 ? 16.016 -2.383 -11.757 1.00 97.50 96 TRP A O 1
ATOM 767 N N . ARG A 1 97 ? 14.533 -4.004 -11.266 1.00 97.19 97 ARG A N 1
ATOM 768 C CA . ARG A 1 97 ? 14.897 -4.870 -12.404 1.00 97.19 97 ARG A CA 1
ATOM 769 C C . ARG A 1 97 ? 14.698 -4.176 -13.750 1.00 97.19 97 ARG A C 1
ATOM 771 O O . ARG A 1 97 ? 15.591 -4.203 -14.591 1.00 97.19 97 ARG A O 1
ATOM 778 N N . PHE A 1 98 ? 13.566 -3.498 -13.935 1.00 97.44 98 PHE A N 1
ATOM 779 C CA . PHE A 1 98 ? 13.283 -2.768 -15.171 1.00 97.44 98 PHE A CA 1
ATOM 780 C C . PHE A 1 98 ? 14.299 -1.647 -15.420 1.00 97.44 98 PHE A C 1
ATOM 782 O O . PHE A 1 98 ? 14.696 -1.399 -16.558 1.00 97.44 98 PHE A O 1
ATOM 789 N N . LYS A 1 99 ? 14.759 -0.978 -14.357 1.00 97.69 99 LYS A N 1
ATOM 790 C CA . LYS A 1 99 ? 15.799 0.047 -14.459 1.00 97.69 99 LYS A CA 1
ATOM 791 C C . LYS A 1 99 ? 17.133 -0.540 -14.930 1.00 97.69 99 LYS A C 1
ATOM 793 O O . LYS A 1 99 ? 17.745 0.045 -15.819 1.00 97.69 99 LYS A O 1
ATOM 798 N N . GLU A 1 100 ? 17.550 -1.686 -14.390 1.00 97.19 100 GLU A N 1
ATOM 799 C CA . GLU A 1 100 ? 18.771 -2.369 -14.844 1.00 97.19 100 GLU A CA 1
ATOM 800 C C . GLU A 1 100 ? 18.674 -2.834 -16.302 1.00 97.19 100 GLU A C 1
ATOM 802 O O . GLU A 1 100 ? 19.627 -2.708 -17.070 1.00 97.19 100 GLU A O 1
ATOM 807 N N . GLU A 1 101 ? 17.528 -3.384 -16.706 1.00 97.38 101 GLU A N 1
ATOM 808 C CA . GLU A 1 101 ? 17.304 -3.802 -18.093 1.00 97.38 101 GLU A CA 1
ATOM 809 C C . GLU A 1 101 ? 17.329 -2.610 -19.047 1.00 97.38 101 GLU A C 1
ATOM 811 O O . GLU A 1 101 ? 17.978 -2.669 -20.094 1.00 97.38 101 GLU A O 1
ATOM 816 N N . LYS A 1 102 ? 16.689 -1.502 -18.665 1.00 97.88 102 LYS A N 1
ATOM 817 C CA . LYS A 1 102 ? 16.713 -0.260 -19.436 1.00 97.88 102 LYS A CA 1
ATOM 818 C C . LYS A 1 102 ? 18.140 0.255 -19.631 1.00 97.88 102 LYS A C 1
ATOM 820 O O . LYS A 1 102 ? 18.490 0.624 -20.749 1.00 97.88 102 LYS A O 1
ATOM 825 N N . GLU A 1 103 ? 18.959 0.249 -18.583 1.00 97.56 103 GLU A N 1
ATOM 826 C CA . GLU A 1 103 ? 20.359 0.683 -18.656 1.00 97.56 103 GLU A CA 1
ATOM 827 C C . GLU A 1 103 ? 21.170 -0.196 -19.622 1.00 97.56 103 GLU A C 1
ATOM 829 O O . GLU A 1 103 ? 21.834 0.319 -20.521 1.00 97.56 103 GLU A O 1
ATOM 834 N N . LYS A 1 104 ? 21.019 -1.526 -19.543 1.00 97.75 104 LYS A N 1
ATOM 835 C CA . LYS A 1 104 ? 21.660 -2.463 -20.487 1.00 97.75 104 LYS A CA 1
ATOM 836 C C . LYS A 1 104 ? 21.238 -2.210 -21.935 1.00 97.75 104 LYS A C 1
ATOM 838 O O . LYS A 1 104 ? 22.067 -2.265 -22.844 1.00 97.75 104 LYS A O 1
ATOM 843 N N . VAL A 1 105 ? 19.953 -1.941 -22.167 1.00 98.06 105 VAL A N 1
ATOM 844 C CA . VAL A 1 105 ? 19.437 -1.621 -23.505 1.00 98.06 105 VAL A CA 1
ATOM 845 C C . VAL A 1 105 ? 20.006 -0.293 -24.007 1.00 98.06 105 VAL A C 1
ATOM 847 O O . VAL A 1 105 ? 20.409 -0.211 -25.168 1.00 98.06 105 VAL A O 1
ATOM 850 N N . GLU A 1 106 ? 20.092 0.732 -23.158 1.00 97.25 106 GLU A N 1
ATOM 851 C CA . GLU A 1 106 ? 20.696 2.020 -23.512 1.00 97.25 106 GLU A CA 1
ATOM 852 C C . GLU A 1 106 ? 22.181 1.875 -23.874 1.00 97.25 106 GLU A C 1
ATOM 854 O O . GLU A 1 106 ? 22.609 2.418 -24.896 1.00 97.25 106 GLU A O 1
ATOM 859 N N . GLU A 1 107 ? 22.953 1.083 -23.125 1.00 97.38 107 GLU A N 1
ATOM 860 C CA . GLU A 1 107 ? 24.353 0.785 -23.451 1.00 97.38 107 GLU A CA 1
ATOM 861 C C . GLU A 1 107 ? 24.508 0.082 -24.806 1.00 97.38 107 GLU A C 1
ATOM 863 O O . GLU A 1 107 ? 25.364 0.450 -25.618 1.00 97.38 107 GLU A O 1
ATOM 868 N N . LEU A 1 108 ? 23.684 -0.937 -25.073 1.00 97.69 108 LEU A N 1
ATOM 869 C CA . LEU A 1 108 ? 23.699 -1.648 -26.353 1.00 97.69 108 LEU A CA 1
ATOM 870 C C . LEU A 1 108 ? 23.329 -0.718 -27.511 1.00 97.69 108 LEU A C 1
ATOM 872 O O . LEU A 1 108 ? 23.966 -0.762 -28.563 1.00 97.69 108 LEU A O 1
ATOM 876 N N . ASN A 1 109 ? 22.353 0.165 -27.309 1.00 97.62 109 ASN A N 1
ATOM 877 C CA . ASN A 1 109 ? 21.927 1.121 -28.323 1.00 97.62 109 ASN A CA 1
ATOM 878 C C . ASN A 1 109 ? 23.027 2.155 -28.632 1.00 97.62 109 ASN A C 1
ATOM 880 O O . ASN A 1 109 ? 23.271 2.488 -29.793 1.00 97.62 109 ASN A O 1
ATOM 884 N N . GLN A 1 110 ? 23.765 2.615 -27.615 1.00 97.56 110 GLN A N 1
ATOM 885 C CA . GLN A 1 110 ? 24.932 3.481 -27.818 1.00 97.56 110 GLN A CA 1
ATOM 886 C C . GLN A 1 110 ? 26.039 2.780 -28.616 1.00 97.56 110 GLN A C 1
ATOM 888 O O . GLN A 1 110 ? 26.579 3.369 -29.554 1.00 97.56 110 GLN A O 1
ATOM 893 N N . LYS A 1 111 ? 26.350 1.518 -28.289 1.00 97.69 111 LYS A N 1
ATOM 894 C CA . LYS A 1 111 ? 27.331 0.713 -29.040 1.00 97.69 111 LYS A CA 1
ATOM 895 C C . LYS A 1 111 ? 26.914 0.550 -30.500 1.00 97.69 111 LYS A C 1
ATOM 897 O O . LYS A 1 111 ? 27.712 0.822 -31.395 1.00 97.69 111 LYS A O 1
ATOM 902 N N . LEU A 1 112 ? 25.651 0.196 -30.735 1.00 97.62 112 LEU A N 1
ATOM 903 C CA . LEU A 1 112 ? 25.103 0.026 -32.078 1.00 97.62 112 LEU A CA 1
ATOM 904 C C . LEU A 1 112 ? 25.168 1.326 -32.889 1.00 97.62 112 LEU A C 1
ATOM 906 O O . LEU A 1 112 ? 25.524 1.305 -34.064 1.00 97.62 112 LEU A O 1
ATOM 910 N N . LYS A 1 113 ? 24.885 2.475 -32.266 1.00 97.94 113 LYS A N 1
ATOM 911 C CA . LYS A 1 113 ? 24.988 3.784 -32.923 1.00 97.94 113 LYS A CA 1
ATOM 912 C C . LYS A 1 113 ? 26.404 4.059 -33.436 1.00 97.94 113 LYS A C 1
ATOM 914 O O . LYS A 1 113 ? 26.568 4.498 -34.573 1.00 97.94 113 LYS A O 1
ATOM 919 N N . ILE A 1 114 ? 27.420 3.759 -32.625 1.00 97.56 114 ILE A N 1
ATOM 920 C CA . ILE A 1 114 ? 28.828 3.917 -33.012 1.00 97.56 114 ILE A CA 1
ATOM 921 C C . ILE A 1 114 ? 29.172 2.993 -34.186 1.00 97.56 114 ILE A C 1
ATOM 923 O O . ILE A 1 114 ? 29.814 3.429 -35.142 1.00 97.56 114 ILE A O 1
ATOM 927 N N . GLU A 1 115 ? 28.738 1.734 -34.136 1.00 97.12 115 GLU A N 1
ATOM 928 C CA . GLU A 1 115 ? 28.990 0.754 -35.196 1.00 97.12 115 GLU A CA 1
ATOM 929 C C . GLU A 1 115 ? 28.338 1.165 -36.524 1.00 97.12 115 GLU A C 1
ATOM 931 O O . GLU A 1 115 ? 28.990 1.164 -37.570 1.00 97.12 115 GLU A O 1
ATOM 936 N N . VAL A 1 116 ? 27.084 1.622 -36.486 1.00 97.44 116 VAL A N 1
ATOM 937 C CA . VAL A 1 116 ? 26.374 2.140 -37.664 1.00 97.44 116 VAL A CA 1
ATOM 938 C C . VAL A 1 116 ? 27.105 3.342 -38.271 1.00 97.44 116 VAL A C 1
ATOM 940 O O . VAL A 1 116 ? 27.272 3.407 -39.493 1.00 97.44 116 VAL A O 1
ATOM 943 N N . ASP A 1 117 ? 27.594 4.271 -37.447 1.00 97.31 117 ASP A N 1
ATOM 944 C CA . ASP A 1 117 ? 28.359 5.428 -37.921 1.00 97.31 117 ASP A CA 1
ATOM 945 C C . ASP A 1 117 ? 29.694 5.017 -38.567 1.00 97.31 117 ASP A C 1
ATOM 947 O O . ASP A 1 117 ? 30.106 5.599 -39.579 1.00 97.31 117 ASP A O 1
ATOM 951 N N . GLN A 1 118 ? 30.369 3.999 -38.026 1.00 97.19 118 GLN A N 1
ATOM 952 C CA . GLN A 1 118 ? 31.590 3.443 -38.616 1.00 97.19 118 GLN A CA 1
ATOM 953 C C . GLN A 1 118 ? 31.312 2.771 -39.964 1.00 97.19 118 GLN A C 1
ATOM 955 O O . GLN A 1 118 ? 31.995 3.070 -40.947 1.00 97.19 118 GLN A O 1
ATOM 960 N N . LEU A 1 119 ? 30.279 1.931 -40.044 1.00 96.31 119 LEU A N 1
ATOM 961 C CA . LEU A 1 119 ? 29.877 1.264 -41.284 1.00 96.31 119 LEU A CA 1
ATOM 962 C C . LEU A 1 119 ? 29.458 2.266 -42.361 1.00 96.31 119 LEU A C 1
ATOM 964 O O . LEU A 1 119 ? 29.772 2.083 -43.537 1.00 96.31 119 LEU A O 1
ATOM 968 N N . LYS A 1 120 ? 28.801 3.366 -41.977 1.00 97.12 120 LYS A N 1
ATOM 969 C CA . LYS A 1 120 ? 28.454 4.448 -42.904 1.00 97.12 120 LYS A CA 1
ATOM 970 C C . LYS A 1 120 ? 29.705 5.092 -43.505 1.00 97.12 120 LYS A C 1
ATOM 972 O O . LYS A 1 120 ? 29.777 5.230 -44.725 1.00 97.12 120 LYS A O 1
ATOM 977 N N . LYS A 1 121 ? 30.708 5.406 -42.675 1.00 96.25 121 LYS A N 1
ATOM 978 C CA . LYS A 1 121 ? 32.006 5.926 -43.141 1.00 96.25 121 LYS A CA 1
ATOM 979 C C . LYS A 1 121 ? 32.714 4.933 -44.063 1.00 96.25 121 LYS A C 1
ATOM 981 O O . LYS A 1 121 ? 33.239 5.341 -45.095 1.00 96.25 121 LYS A O 1
ATOM 986 N N . GLU A 1 122 ? 32.711 3.644 -43.726 1.00 95.75 122 GLU A N 1
ATOM 987 C CA . GLU A 1 122 ? 33.351 2.608 -44.547 1.00 95.75 122 GLU A CA 1
ATOM 988 C C . GLU A 1 122 ? 32.665 2.439 -45.905 1.00 95.75 122 GLU A C 1
ATOM 990 O O . GLU A 1 122 ? 33.319 2.424 -46.948 1.00 95.75 122 GLU A O 1
ATOM 995 N N . LYS A 1 123 ? 31.330 2.415 -45.919 1.00 95.50 123 LYS A N 1
ATOM 996 C CA . LYS A 1 123 ? 30.536 2.391 -47.150 1.00 95.50 123 LYS A CA 1
ATOM 997 C C . LYS A 1 123 ? 30.863 3.585 -48.053 1.00 95.50 123 LYS A C 1
ATOM 999 O O . LYS A 1 123 ? 31.039 3.409 -49.259 1.00 95.50 123 LYS A O 1
ATOM 1004 N N . ASP A 1 124 ? 30.965 4.786 -47.486 1.00 94.62 124 ASP A N 1
ATOM 1005 C CA . ASP A 1 124 ? 31.289 5.995 -48.247 1.00 94.62 124 ASP A CA 1
ATOM 1006 C C . ASP A 1 124 ? 32.729 5.951 -48.798 1.00 94.62 124 ASP A C 1
ATOM 1008 O O . ASP A 1 124 ? 32.951 6.311 -49.959 1.00 94.62 124 ASP A O 1
ATOM 1012 N N . ARG A 1 125 ? 33.693 5.412 -48.031 1.00 94.38 125 ARG A N 1
ATOM 1013 C CA . ARG A 1 125 ? 35.066 5.144 -48.505 1.00 94.38 125 ARG A CA 1
ATOM 1014 C C . ARG A 1 125 ? 35.090 4.172 -49.682 1.00 94.38 125 ARG A C 1
ATOM 1016 O O . ARG A 1 125 ? 35.706 4.472 -50.706 1.00 94.38 125 ARG A O 1
ATOM 1023 N N . HIS A 1 126 ? 34.394 3.041 -49.573 1.00 94.06 126 HIS A N 1
ATOM 1024 C CA . HIS A 1 126 ? 34.301 2.063 -50.657 1.00 94.06 126 HIS A CA 1
ATOM 1025 C C . HIS A 1 126 ? 33.655 2.652 -51.912 1.00 94.06 126 HIS A C 1
ATOM 1027 O O . HIS A 1 126 ? 34.152 2.430 -53.018 1.00 94.06 126 HIS A O 1
ATOM 1033 N N . ARG A 1 127 ? 32.589 3.448 -51.758 1.00 93.00 127 ARG A N 1
ATOM 1034 C CA . ARG A 1 127 ? 31.934 4.134 -52.879 1.00 93.00 127 ARG A CA 1
ATOM 1035 C C . ARG A 1 127 ? 32.901 5.071 -53.605 1.00 93.00 127 ARG A C 1
ATOM 1037 O O . ARG A 1 127 ? 32.948 5.057 -54.835 1.00 93.00 127 ARG A O 1
ATOM 1044 N N . TYR A 1 128 ? 33.687 5.847 -52.859 1.00 91.69 128 TYR A N 1
ATOM 1045 C CA . TYR A 1 128 ? 34.696 6.740 -53.429 1.00 91.69 128 TYR A CA 1
ATOM 1046 C C . TYR A 1 128 ? 35.816 5.970 -54.145 1.00 91.69 128 TYR A C 1
ATOM 1048 O O . TYR A 1 128 ? 36.158 6.289 -55.284 1.00 91.69 128 TYR A O 1
ATOM 1056 N N . ALA A 1 129 ? 36.347 4.912 -53.524 1.00 90.00 129 ALA A N 1
ATOM 1057 C CA . ALA A 1 129 ? 37.383 4.074 -54.127 1.00 90.00 129 ALA A CA 1
ATOM 1058 C C . ALA A 1 129 ? 36.906 3.408 -55.429 1.00 90.00 129 ALA A C 1
ATOM 1060 O O . ALA A 1 129 ? 37.634 3.383 -56.422 1.00 90.00 129 ALA A O 1
ATOM 1061 N N . TYR A 1 130 ? 35.664 2.916 -55.451 1.00 87.56 130 TYR A N 1
ATOM 1062 C CA . TYR A 1 130 ? 35.060 2.339 -56.649 1.00 87.56 130 TYR A CA 1
ATOM 1063 C C . TYR A 1 130 ? 34.921 3.369 -57.779 1.00 87.56 130 TYR A C 1
ATOM 1065 O O . TYR A 1 130 ? 35.283 3.075 -58.920 1.00 87.56 130 TYR A O 1
ATOM 1073 N N . ALA A 1 131 ? 34.453 4.584 -57.470 1.00 85.50 131 ALA A N 1
ATOM 1074 C CA . ALA A 1 131 ? 34.350 5.672 -58.445 1.00 85.50 131 ALA A CA 1
ATOM 1075 C C . ALA A 1 131 ? 35.724 6.041 -59.034 1.00 85.50 131 ALA A C 1
ATOM 1077 O O . ALA A 1 131 ? 35.889 6.031 -60.254 1.00 85.50 131 ALA A O 1
ATOM 1078 N N . LYS A 1 132 ? 36.737 6.233 -58.179 1.00 84.25 132 LYS A N 1
ATOM 1079 C CA . LYS A 1 132 ? 38.114 6.533 -58.599 1.00 84.25 132 LYS A CA 1
ATOM 1080 C C . LYS A 1 132 ? 38.705 5.441 -59.500 1.00 84.25 132 LYS A C 1
ATOM 1082 O O . LYS A 1 132 ? 39.320 5.746 -60.520 1.00 84.25 132 LYS A O 1
ATOM 1087 N N . ASN A 1 133 ? 38.496 4.167 -59.161 1.00 79.00 133 ASN A N 1
ATOM 1088 C CA . ASN A 1 133 ? 38.967 3.037 -59.970 1.00 79.00 133 ASN A CA 1
ATOM 1089 C C . ASN A 1 133 ? 38.251 2.938 -61.325 1.00 79.00 133 ASN A C 1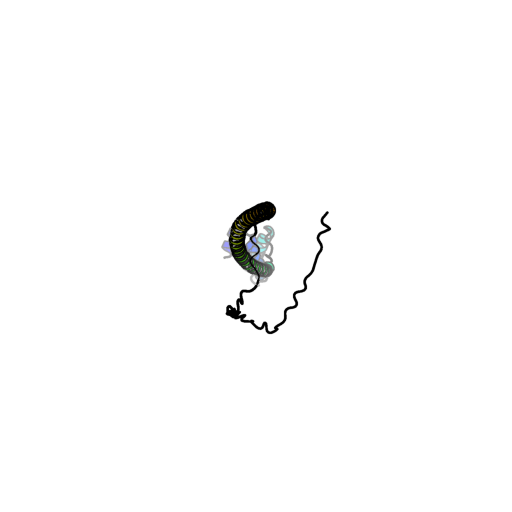
ATOM 1091 O O . ASN A 1 133 ? 38.858 2.526 -62.315 1.00 79.00 133 ASN A O 1
ATOM 1095 N N . ARG A 1 134 ? 36.970 3.318 -61.392 1.00 73.31 134 ARG A N 1
ATOM 1096 C CA . ARG A 1 134 ? 36.213 3.384 -62.648 1.00 73.31 134 ARG A CA 1
ATOM 1097 C C . ARG A 1 134 ? 36.751 4.481 -63.567 1.00 73.31 134 ARG A C 1
ATOM 1099 O O . ARG A 1 134 ? 36.899 4.231 -64.758 1.00 73.31 134 ARG A O 1
ATOM 1106 N N . GLU A 1 135 ? 37.082 5.648 -63.019 1.00 71.12 135 GLU A N 1
ATOM 1107 C CA . GLU A 1 135 ? 37.714 6.744 -63.766 1.00 71.12 135 GLU A CA 1
ATOM 1108 C C . GLU A 1 135 ? 39.091 6.336 -64.304 1.00 71.12 135 GLU A C 1
ATOM 1110 O O . GLU A 1 135 ? 39.343 6.499 -65.494 1.00 71.12 135 GLU A O 1
ATOM 1115 N N . HIS A 1 136 ? 39.931 5.693 -63.481 1.00 64.19 136 HIS A N 1
ATOM 1116 C CA . HIS A 1 136 ? 41.244 5.198 -63.919 1.00 64.19 136 HIS A CA 1
ATOM 1117 C C . HIS A 1 136 ? 41.132 4.142 -65.028 1.00 64.19 136 HIS A C 1
ATOM 1119 O O . HIS A 1 136 ? 41.928 4.149 -65.957 1.00 64.19 136 HIS A O 1
ATOM 1125 N N . LYS A 1 137 ? 40.136 3.243 -64.984 1.00 59.75 137 LYS A N 1
ATOM 1126 C CA . LYS A 1 137 ? 39.901 2.273 -66.072 1.00 59.75 137 LYS A CA 1
ATOM 1127 C C . LYS A 1 137 ? 39.337 2.912 -67.344 1.00 59.75 137 LYS A C 1
ATOM 1129 O O . LYS A 1 137 ? 39.570 2.383 -68.426 1.00 59.75 137 LYS A O 1
ATOM 1134 N N . GLY A 1 138 ? 38.587 4.007 -67.219 1.00 57.00 138 GLY A N 1
ATOM 1135 C CA . GLY A 1 138 ? 38.086 4.785 -68.354 1.00 57.00 138 GLY A CA 1
ATOM 1136 C C . GLY A 1 138 ? 39.158 5.650 -69.021 1.00 57.00 138 GLY A C 1
ATOM 1137 O O . GLY A 1 138 ? 39.032 5.941 -70.204 1.00 57.00 138 GLY A O 1
ATOM 1138 N N . SER A 1 139 ? 40.212 6.022 -68.285 1.00 53.31 139 SER A N 1
ATOM 1139 C CA . SER A 1 139 ? 41.331 6.835 -68.777 1.00 53.31 139 SER A CA 1
ATOM 1140 C C . SER A 1 139 ? 42.538 6.026 -69.265 1.00 53.31 139 SER A C 1
ATOM 1142 O O . SER A 1 139 ? 43.530 6.627 -69.670 1.00 53.31 139 SER A O 1
ATOM 1144 N N . ILE A 1 140 ? 42.507 4.687 -69.200 1.00 54.25 140 ILE A N 1
ATOM 1145 C CA . ILE A 1 140 ? 43.530 3.862 -69.856 1.00 54.25 140 ILE A CA 1
ATOM 1146 C C . ILE A 1 140 ? 43.291 3.975 -71.357 1.00 54.25 140 ILE A C 1
ATOM 1148 O O . ILE A 1 140 ? 42.355 3.387 -71.903 1.00 54.25 140 ILE A O 1
ATOM 1152 N N . ASP A 1 141 ? 44.154 4.751 -71.999 1.00 51.84 141 ASP A N 1
ATOM 1153 C CA . ASP A 1 141 ? 44.243 4.866 -73.441 1.00 51.84 141 ASP A CA 1
ATOM 1154 C C . ASP A 1 141 ? 44.481 3.458 -74.013 1.00 51.84 141 ASP A C 1
ATOM 1156 O O . ASP A 1 141 ? 45.512 2.825 -73.773 1.00 51.84 141 ASP A O 1
ATOM 1160 N N . ARG A 1 142 ? 43.481 2.903 -74.708 1.00 53.19 142 ARG A N 1
ATOM 1161 C CA . ARG A 1 142 ? 43.503 1.529 -75.255 1.00 53.19 142 ARG A CA 1
ATOM 1162 C C . ARG A 1 142 ? 44.429 1.387 -76.469 1.00 53.19 142 ARG A C 1
ATOM 1164 O O . ARG A 1 142 ? 44.272 0.468 -77.266 1.00 53.19 142 ARG A O 1
ATOM 1171 N N . THR A 1 143 ? 45.382 2.291 -76.633 1.00 51.75 143 THR A N 1
ATOM 1172 C CA . THR A 1 143 ? 46.197 2.428 -77.839 1.00 51.75 143 THR A CA 1
ATOM 1173 C C . THR A 1 143 ? 47.393 1.479 -77.899 1.00 51.75 143 THR A C 1
ATOM 1175 O O . THR A 1 143 ? 48.068 1.471 -78.916 1.00 51.75 143 THR A O 1
ATOM 1178 N N . ASN A 1 144 ? 47.631 0.620 -76.895 1.00 50.97 144 ASN A N 1
ATOM 1179 C CA . ASN A 1 144 ? 48.704 -0.388 -76.935 1.00 50.97 144 ASN A CA 1
ATOM 1180 C C . ASN A 1 144 ? 48.334 -1.705 -76.223 1.00 50.97 144 ASN A C 1
ATOM 1182 O O . ASN A 1 144 ? 49.042 -2.154 -75.323 1.00 50.97 144 ASN A O 1
ATOM 1186 N N . ILE A 1 145 ? 47.220 -2.339 -76.603 1.00 53.03 145 ILE A N 1
ATOM 1187 C CA . ILE A 1 145 ? 47.005 -3.758 -76.274 1.00 53.03 145 ILE A CA 1
ATOM 1188 C C . ILE A 1 145 ? 47.601 -4.573 -77.432 1.00 53.03 145 ILE A C 1
ATOM 1190 O O . ILE A 1 145 ? 47.037 -4.520 -78.527 1.00 53.03 145 ILE A O 1
ATOM 1194 N N . PRO A 1 146 ? 48.720 -5.303 -77.256 1.00 49.88 146 PRO A N 1
ATOM 1195 C CA . PRO A 1 146 ? 49.155 -6.251 -78.272 1.00 49.88 146 PRO A CA 1
ATOM 1196 C C . PRO A 1 146 ? 48.060 -7.313 -78.425 1.00 49.88 146 PRO A C 1
ATOM 1198 O O . PRO A 1 146 ? 47.658 -7.933 -77.439 1.00 49.88 146 PRO A O 1
ATOM 1201 N N . MET A 1 147 ? 47.540 -7.483 -79.646 1.00 44.94 147 MET A N 1
ATOM 1202 C CA . MET A 1 147 ? 46.654 -8.601 -79.970 1.00 44.94 147 MET A CA 1
ATOM 1203 C C . MET A 1 147 ? 47.437 -9.890 -79.734 1.00 44.94 147 MET A C 1
ATOM 1205 O O . MET A 1 147 ? 48.373 -10.198 -80.465 1.00 44.94 147 MET A O 1
ATOM 1209 N N . PHE A 1 148 ? 47.102 -10.593 -78.656 1.00 42.38 148 PHE A N 1
ATOM 1210 C CA . PHE A 1 148 ? 47.586 -11.939 -78.412 1.00 42.38 148 PHE A CA 1
ATOM 1211 C C . PHE A 1 148 ? 46.673 -12.879 -79.199 1.00 42.38 148 PHE A C 1
ATOM 1213 O O . PHE A 1 148 ? 45.470 -12.942 -78.924 1.00 42.38 148 PHE A O 1
ATOM 1220 N N . ASP A 1 149 ? 47.233 -13.551 -80.205 1.00 39.97 149 ASP A N 1
ATOM 1221 C CA . ASP A 1 149 ? 46.521 -14.551 -80.993 1.00 39.97 149 ASP A CA 1
ATOM 1222 C C . ASP A 1 149 ? 45.939 -15.613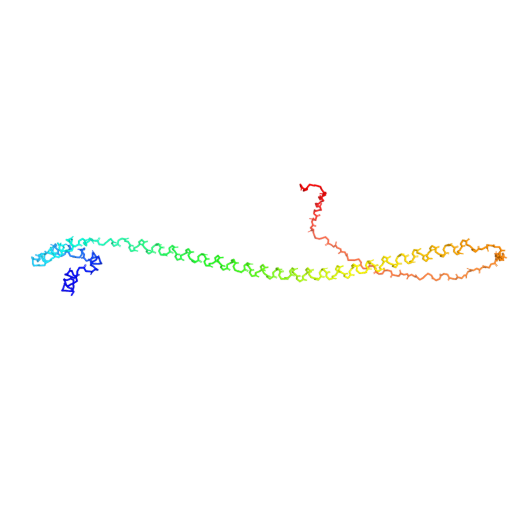 -80.056 1.00 39.97 149 ASP A C 1
ATOM 1224 O O . ASP A 1 149 ? 46.597 -16.159 -79.165 1.00 39.97 149 ASP A O 1
ATOM 1228 N N . SER A 1 150 ? 44.638 -15.814 -80.201 1.00 47.00 150 SER A N 1
ATOM 1229 C CA . SER A 1 150 ? 43.816 -16.622 -79.316 1.00 47.00 150 SER A CA 1
ATOM 1230 C C . SER A 1 150 ? 43.895 -18.079 -79.741 1.00 47.00 150 SER A C 1
ATOM 1232 O O . SER A 1 150 ? 43.032 -18.517 -80.480 1.00 47.00 150 SER A O 1
ATOM 1234 N N . ASP A 1 151 ? 44.917 -18.798 -79.277 1.00 46.22 151 ASP A N 1
ATOM 1235 C CA . ASP A 1 151 ? 44.960 -20.268 -79.262 1.00 46.22 151 ASP A CA 1
ATOM 1236 C C . ASP A 1 151 ? 45.920 -20.744 -78.157 1.00 46.22 151 ASP A C 1
ATOM 1238 O O . ASP A 1 151 ? 47.072 -21.109 -78.380 1.00 46.22 151 ASP A O 1
ATOM 1242 N N . MET A 1 152 ? 45.441 -20.705 -76.914 1.00 45.72 152 MET A N 1
ATOM 1243 C CA . MET A 1 152 ? 46.050 -21.415 -75.788 1.00 45.72 152 MET A CA 1
ATOM 1244 C C . MET A 1 152 ? 44.938 -22.176 -75.072 1.00 45.72 152 MET A C 1
ATOM 1246 O O . MET A 1 152 ? 44.118 -21.591 -74.363 1.00 45.72 152 MET A O 1
ATOM 1250 N N . ASP A 1 153 ? 44.913 -23.490 -75.288 1.00 48.88 153 ASP A N 1
ATOM 1251 C CA . ASP A 1 153 ? 44.072 -24.458 -74.588 1.00 48.88 153 ASP A CA 1
ATOM 1252 C C . ASP A 1 153 ? 44.325 -24.389 -73.071 1.00 48.88 153 ASP A C 1
ATOM 1254 O O . ASP A 1 153 ? 45.207 -25.047 -72.518 1.00 48.88 153 ASP A O 1
ATOM 1258 N N . LEU A 1 154 ? 43.522 -23.599 -72.358 1.00 50.66 154 LEU A N 1
ATOM 1259 C CA . LEU A 1 154 ? 43.495 -23.566 -70.897 1.00 50.66 154 LEU A CA 1
ATOM 1260 C C . LEU A 1 154 ? 42.495 -24.602 -70.365 1.00 50.66 154 LEU A C 1
ATOM 1262 O O . LEU A 1 154 ? 41.539 -24.268 -69.665 1.00 50.66 154 LEU A O 1
ATOM 1266 N N . ARG A 1 155 ? 42.739 -25.893 -70.631 1.00 48.69 155 ARG A N 1
ATOM 1267 C CA . ARG A 1 155 ? 42.196 -26.981 -69.790 1.00 48.69 155 ARG A CA 1
ATOM 1268 C C . ARG A 1 155 ? 42.965 -27.023 -68.464 1.00 48.69 155 ARG A C 1
ATOM 1270 O O . ARG A 1 155 ? 43.680 -27.971 -68.160 1.00 48.69 155 ARG A O 1
ATOM 1277 N N . GLY A 1 156 ? 42.824 -25.957 -67.682 1.00 38.50 156 GLY A N 1
ATOM 1278 C CA . GLY A 1 156 ? 43.222 -25.897 -66.283 1.00 38.50 156 GLY A CA 1
ATOM 1279 C C . GLY A 1 156 ? 42.033 -26.285 -65.414 1.00 38.50 156 GLY A C 1
ATOM 1280 O O . GLY A 1 156 ? 41.006 -25.613 -65.426 1.00 38.50 156 GLY A O 1
ATOM 1281 N N . SER A 1 157 ? 42.162 -27.399 -64.703 1.00 42.66 157 SER A N 1
ATOM 1282 C CA . SER A 1 157 ? 41.173 -27.979 -63.798 1.00 42.66 157 SER A CA 1
ATOM 1283 C C . SER A 1 157 ? 40.519 -26.951 -62.867 1.00 42.66 157 SER A C 1
ATOM 1285 O O . SER A 1 157 ? 41.170 -26.403 -61.980 1.00 42.66 157 SER A O 1
ATOM 1287 N N . PHE A 1 158 ? 39.206 -26.755 -63.004 1.00 37.88 158 PHE A N 1
ATOM 1288 C CA . PHE A 1 158 ? 38.391 -26.156 -61.952 1.00 37.88 158 PHE A CA 1
ATOM 1289 C C . PHE A 1 158 ? 38.189 -27.202 -60.853 1.00 37.88 158 PHE A C 1
ATOM 1291 O O . PHE A 1 158 ? 37.343 -28.088 -60.967 1.00 37.88 158 PHE A O 1
ATOM 1298 N N . SER A 1 159 ? 38.971 -27.125 -59.782 1.00 37.66 159 SER A N 1
ATOM 1299 C CA . SER A 1 159 ? 38.622 -27.778 -58.525 1.00 37.66 159 SER A CA 1
ATOM 1300 C C . SER A 1 159 ? 37.431 -27.034 -57.917 1.00 37.66 159 SER A C 1
ATOM 1302 O O . SER A 1 159 ? 37.573 -25.987 -57.292 1.00 37.66 159 SER A O 1
ATOM 1304 N N . SER A 1 160 ? 36.228 -27.570 -58.122 1.00 38.66 160 SER A N 1
ATOM 1305 C CA . SER A 1 160 ? 35.031 -27.168 -57.389 1.00 38.66 160 SER A CA 1
ATOM 1306 C C . SER A 1 160 ? 35.206 -27.540 -55.914 1.00 38.66 160 SER A C 1
ATOM 1308 O O . SER A 1 160 ? 35.017 -28.696 -55.534 1.00 38.66 160 SER A O 1
ATOM 1310 N N . SER A 1 161 ? 35.596 -26.586 -55.071 1.00 36.50 161 SER A N 1
ATOM 1311 C CA . SER A 1 161 ? 35.500 -26.753 -53.625 1.00 36.50 161 SER A CA 1
ATOM 1312 C C . SER A 1 161 ? 34.033 -26.618 -53.218 1.00 36.50 161 SER A C 1
ATOM 1314 O O . SER A 1 161 ? 33.452 -25.534 -53.202 1.00 36.50 161 SER A O 1
ATOM 1316 N N . SER A 1 162 ? 33.412 -27.755 -52.919 1.00 40.78 162 SER A N 1
ATOM 1317 C CA . SER A 1 162 ? 32.087 -27.827 -52.313 1.00 40.78 162 SER A CA 1
ATOM 1318 C C . SER A 1 162 ? 32.101 -27.103 -50.965 1.00 40.78 162 SER A C 1
ATOM 1320 O O . SER A 1 162 ? 32.646 -27.612 -49.986 1.00 40.78 162 SER A O 1
ATOM 1322 N N . PHE A 1 163 ? 31.498 -25.916 -50.890 1.00 39.84 163 PHE A N 1
ATOM 1323 C CA . PHE A 1 163 ? 31.166 -25.297 -49.609 1.00 39.84 163 PHE A CA 1
ATOM 1324 C C . PHE A 1 163 ? 29.982 -26.067 -49.009 1.00 39.84 163 PHE A C 1
ATOM 1326 O O . PHE A 1 163 ? 28.838 -25.910 -49.427 1.00 39.84 163 PHE A O 1
ATOM 1333 N N . SER A 1 164 ? 30.277 -26.953 -48.058 1.00 36.28 164 SER A N 1
ATOM 1334 C CA . SER A 1 164 ? 29.281 -27.668 -47.260 1.00 36.28 164 SER A CA 1
ATOM 1335 C C . SER A 1 164 ? 28.630 -26.695 -46.274 1.00 36.28 164 SER A C 1
ATOM 1337 O O . SER A 1 164 ? 29.219 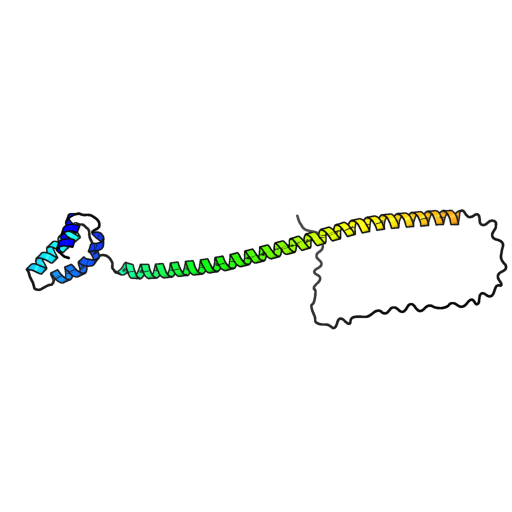-26.365 -45.246 1.00 36.28 164 SER A O 1
ATOM 1339 N N . SER A 1 165 ? 27.417 -26.228 -46.567 1.00 35.62 165 SER A N 1
ATOM 1340 C CA . SER A 1 165 ? 26.572 -25.533 -45.596 1.00 35.62 165 SER A CA 1
ATOM 1341 C C . SER A 1 165 ? 25.836 -26.559 -44.731 1.00 35.62 165 SER A C 1
ATOM 1343 O O . SER A 1 165 ? 24.793 -27.094 -45.099 1.00 35.62 165 SER A O 1
ATOM 1345 N N . SER A 1 166 ? 26.364 -26.833 -43.541 1.00 36.75 166 SER A N 1
ATOM 1346 C CA . SER A 1 166 ? 25.624 -27.564 -42.508 1.00 36.75 166 SER A CA 1
ATOM 1347 C C . SER A 1 166 ? 24.565 -26.638 -41.900 1.00 36.75 166 SER A C 1
ATOM 1349 O O . SER A 1 166 ? 24.777 -26.042 -40.848 1.00 36.75 166 SER A O 1
ATOM 1351 N N . PHE A 1 167 ? 23.432 -26.466 -42.584 1.00 42.84 167 PHE A N 1
ATOM 1352 C CA . PHE A 1 167 ? 22.261 -25.790 -42.025 1.00 42.84 167 PHE A CA 1
ATOM 1353 C C . PHE A 1 167 ? 21.502 -26.791 -41.150 1.00 42.84 167 PHE A C 1
ATOM 1355 O O . PHE A 1 167 ? 20.780 -27.657 -41.644 1.00 42.84 167 PHE A O 1
ATOM 1362 N N . GLN A 1 168 ? 21.695 -26.705 -39.837 1.00 36.38 168 GLN A N 1
ATOM 1363 C CA . GLN A 1 168 ? 20.929 -27.492 -38.879 1.00 36.38 168 GLN A CA 1
ATOM 1364 C C . GLN A 1 168 ? 19.565 -26.812 -38.704 1.00 36.38 168 GLN A C 1
ATOM 1366 O O . GLN A 1 168 ? 19.428 -25.806 -38.012 1.00 36.38 168 GLN A O 1
ATOM 1371 N N . SER A 1 169 ? 18.565 -27.315 -39.426 1.00 36.47 169 SER A N 1
ATOM 1372 C CA . SER A 1 169 ? 17.178 -26.882 -39.294 1.00 36.47 169 SER A CA 1
ATOM 1373 C C . SER A 1 169 ? 16.603 -27.440 -37.992 1.00 36.47 169 SER A C 1
ATOM 1375 O O . SER A 1 169 ? 16.436 -28.646 -37.829 1.00 36.47 169 SER A O 1
ATOM 1377 N N . TYR A 1 170 ? 16.297 -26.561 -37.040 1.00 38.53 170 TYR A N 1
ATOM 1378 C CA . TYR A 1 170 ? 15.458 -26.927 -35.905 1.00 38.53 170 TYR A CA 1
ATOM 1379 C C . TYR A 1 170 ? 14.007 -26.933 -36.387 1.00 38.53 170 TYR A C 1
ATOM 1381 O O . TYR A 1 170 ? 13.464 -25.900 -36.780 1.00 38.53 170 TYR A O 1
ATOM 1389 N N . ALA A 1 171 ? 13.388 -28.111 -36.392 1.00 40.53 171 ALA A N 1
ATOM 1390 C CA . ALA A 1 171 ? 11.964 -28.256 -36.641 1.00 40.53 171 ALA A CA 1
ATOM 1391 C C . ALA A 1 171 ? 11.182 -27.603 -35.488 1.00 40.53 171 ALA A C 1
ATOM 1393 O O . ALA A 1 171 ? 11.143 -28.130 -34.377 1.00 40.53 171 ALA A O 1
ATOM 1394 N N . LEU A 1 172 ? 10.549 -26.456 -35.746 1.00 39.50 172 LEU A N 1
ATOM 1395 C CA . LEU A 1 172 ? 9.526 -25.903 -34.860 1.00 39.50 172 LEU A CA 1
ATOM 1396 C C . LEU A 1 172 ? 8.254 -26.743 -35.015 1.00 39.50 172 LEU A C 1
ATOM 1398 O O . LEU A 1 172 ? 7.385 -26.455 -35.836 1.00 39.50 172 LEU A O 1
ATOM 1402 N N . SER A 1 173 ? 8.161 -27.818 -34.233 1.00 36.81 173 SER A N 1
ATOM 1403 C CA . SER A 1 173 ? 6.911 -28.549 -34.053 1.00 36.81 173 SER A CA 1
ATOM 1404 C C . SER A 1 173 ? 5.948 -27.703 -33.221 1.00 36.81 173 SER A C 1
ATOM 1406 O O . SER A 1 173 ? 6.061 -27.629 -32.002 1.00 36.81 173 SER A O 1
ATOM 1408 N N . SER A 1 174 ? 5.023 -27.059 -33.930 1.00 44.97 174 SER A N 1
ATOM 1409 C CA . SER A 1 174 ? 3.632 -26.769 -33.561 1.00 44.97 174 SER A CA 1
ATOM 1410 C C . SER A 1 174 ? 3.213 -27.130 -32.127 1.00 44.97 174 SER A C 1
ATOM 1412 O O . SER A 1 174 ? 2.822 -28.266 -31.865 1.00 44.97 174 SER A O 1
ATOM 1414 N N . ILE A 1 175 ? 3.191 -26.136 -31.235 1.00 42.75 175 ILE A N 1
ATOM 1415 C CA . ILE A 1 175 ? 2.163 -26.009 -30.192 1.00 42.75 175 ILE A CA 1
ATOM 1416 C C . ILE A 1 175 ? 1.749 -24.536 -30.190 1.00 42.75 175 ILE A C 1
ATOM 1418 O O . ILE A 1 175 ? 2.581 -23.640 -30.069 1.00 42.75 175 ILE A O 1
ATOM 1422 N N . GLY A 1 176 ? 0.466 -24.312 -30.463 1.00 48.47 176 GLY A N 1
ATOM 1423 C CA . GLY A 1 176 ? -0.074 -23.041 -30.917 1.00 48.47 176 GLY A CA 1
ATOM 1424 C C . GLY A 1 176 ? 0.091 -21.871 -29.953 1.00 48.47 176 GLY A C 1
ATOM 1425 O O . GLY A 1 176 ? -0.085 -21.991 -28.746 1.00 48.47 176 GLY A O 1
ATOM 1426 N N . SER A 1 177 ? 0.325 -20.701 -30.538 1.00 36.16 177 SER A N 1
ATOM 1427 C CA . SER A 1 177 ? -0.196 -19.449 -30.007 1.00 36.16 177 SER A CA 1
ATOM 1428 C C . SER A 1 177 ? -0.348 -18.468 -31.164 1.00 36.16 177 SER A C 1
ATOM 1430 O O . SER A 1 177 ? 0.622 -18.051 -31.795 1.00 36.16 177 SER A O 1
ATOM 1432 N N . THR A 1 178 ? -1.598 -18.177 -31.499 1.00 40.22 178 THR A N 1
ATOM 1433 C CA . THR A 1 178 ? -2.007 -17.177 -32.480 1.00 40.22 178 THR A CA 1
ATOM 1434 C C . THR A 1 178 ? -1.563 -15.800 -31.991 1.00 40.22 178 THR A C 1
ATOM 1436 O O . THR A 1 178 ? -2.174 -15.247 -31.081 1.00 40.22 178 THR A O 1
ATOM 1439 N N . ILE A 1 179 ? -0.518 -15.221 -32.586 1.00 39.34 179 ILE A N 1
ATOM 1440 C CA . ILE A 1 179 ? -0.204 -13.801 -32.389 1.00 39.34 179 ILE A CA 1
ATOM 1441 C C . ILE A 1 179 ? -0.999 -13.016 -33.433 1.00 39.34 179 ILE A C 1
ATOM 1443 O O . ILE A 1 179 ? -0.663 -13.002 -34.616 1.00 39.34 179 ILE A O 1
ATOM 1447 N N . ALA A 1 180 ? -2.087 -12.387 -32.990 1.00 38.75 180 ALA A N 1
ATOM 1448 C CA . ALA A 1 180 ? -2.800 -11.384 -33.767 1.00 38.75 180 ALA A CA 1
ATOM 1449 C C . ALA A 1 180 ? -1.915 -10.133 -33.890 1.00 38.75 180 ALA A C 1
ATOM 1451 O O . ALA A 1 180 ? -1.645 -9.454 -32.900 1.00 38.75 180 ALA A O 1
ATOM 1452 N N . ILE A 1 181 ? -1.454 -9.829 -35.103 1.00 40.75 181 ILE A N 1
ATOM 1453 C CA . ILE A 1 181 ? -0.772 -8.570 -35.409 1.00 40.75 181 ILE A CA 1
ATOM 1454 C C . ILE A 1 181 ? -1.863 -7.510 -35.590 1.00 40.75 181 ILE A C 1
ATOM 1456 O O . ILE A 1 181 ? -2.465 -7.405 -36.656 1.00 40.75 181 ILE A O 1
ATOM 1460 N N . ILE A 1 182 ? -2.157 -6.746 -34.536 1.00 39.72 182 ILE A N 1
ATOM 1461 C CA . ILE A 1 182 ? -2.971 -5.532 -34.651 1.00 39.72 182 ILE A CA 1
ATOM 1462 C C . ILE A 1 182 ? -2.062 -4.446 -35.231 1.00 39.72 182 ILE A C 1
ATOM 1464 O O . ILE A 1 182 ? -1.247 -3.853 -34.528 1.00 39.72 182 ILE A O 1
ATOM 1468 N N . SER A 1 183 ? -2.188 -4.226 -36.536 1.00 41.31 183 SER A N 1
ATOM 1469 C CA . SER A 1 183 ? -1.668 -3.047 -37.222 1.00 41.31 183 SER A CA 1
ATOM 1470 C C . SER A 1 183 ? -2.566 -1.861 -36.862 1.00 41.31 183 SER A C 1
ATOM 1472 O O . SER A 1 183 ? -3.766 -1.889 -37.134 1.00 41.31 183 SER A O 1
ATOM 1474 N N . LYS A 1 184 ? -2.012 -0.852 -36.187 1.00 41.50 184 LYS A N 1
ATOM 1475 C CA . LYS A 1 184 ? -2.630 0.472 -36.076 1.00 41.50 184 LYS A CA 1
ATOM 1476 C C . LYS A 1 184 ? -1.724 1.474 -36.781 1.00 41.50 184 LYS A C 1
ATOM 1478 O O . LYS A 1 184 ? -0.559 1.608 -36.405 1.00 41.50 184 LYS A O 1
ATOM 1483 N N . ASP A 1 185 ? -2.281 2.114 -37.804 1.00 39.34 185 ASP A N 1
ATOM 1484 C CA . ASP A 1 185 ? -1.723 3.280 -38.487 1.00 39.34 185 ASP A CA 1
ATOM 1485 C C . ASP A 1 185 ? -1.599 4.481 -37.529 1.00 39.34 185 ASP A C 1
ATOM 1487 O O . ASP A 1 185 ? -2.359 4.558 -36.557 1.00 39.34 185 ASP A O 1
ATOM 1491 N N . PRO A 1 186 ? -0.662 5.418 -37.770 1.00 52.50 186 PRO A N 1
ATOM 1492 C CA . PRO A 1 186 ? -0.410 6.539 -36.884 1.00 52.50 186 PRO A CA 1
ATOM 1493 C C . PRO A 1 186 ? -1.000 7.836 -37.454 1.00 52.50 186 PRO A C 1
ATOM 1495 O O . PRO A 1 186 ? -0.254 8.665 -37.954 1.00 52.50 186 PRO A O 1
ATOM 1498 N N . GLU A 1 187 ? -2.308 8.041 -37.350 1.00 49.50 187 GLU A N 1
ATOM 1499 C CA . GLU A 1 187 ? -2.907 9.383 -37.343 1.00 49.50 187 GLU A CA 1
ATOM 1500 C C . GLU A 1 187 ? -4.083 9.373 -36.357 1.00 49.50 187 GLU A C 1
ATOM 1502 O O . GLU A 1 187 ? -4.823 8.395 -36.312 1.00 49.50 187 GLU A O 1
ATOM 1507 N N . ASP A 1 188 ? -4.174 10.435 -35.548 1.00 45.62 188 ASP A N 1
ATOM 1508 C CA . ASP A 1 188 ? -5.171 10.755 -34.505 1.00 45.62 188 ASP A CA 1
ATOM 1509 C C . ASP A 1 188 ? -4.628 10.741 -33.067 1.00 45.62 188 ASP A C 1
ATOM 1511 O O . ASP A 1 188 ? -4.960 9.883 -32.246 1.00 45.62 188 ASP A O 1
ATOM 1515 N N . ILE A 1 189 ? -3.836 11.766 -32.739 1.00 50.06 189 ILE A N 1
ATOM 1516 C CA . ILE A 1 189 ? -3.891 12.423 -31.426 1.00 50.06 189 ILE A CA 1
ATOM 1517 C C . ILE A 1 189 ? -3.891 13.937 -31.692 1.00 50.06 189 ILE A C 1
ATOM 1519 O O . ILE A 1 189 ? -3.036 14.421 -32.433 1.00 50.06 189 ILE A O 1
ATOM 1523 N N . GLU A 1 190 ? -4.905 14.599 -31.126 1.00 41.06 190 GLU A N 1
ATOM 1524 C CA . GLU A 1 190 ? -5.274 16.028 -31.187 1.00 41.06 190 GLU A CA 1
ATOM 1525 C C . GLU A 1 190 ? -4.125 17.044 -31.080 1.00 41.06 190 GLU A C 1
ATOM 1527 O O . GLU A 1 190 ? -3.200 16.841 -30.258 1.00 41.06 190 GLU A O 1
#

Sequence (190 aa):
LLKVVLRLAELGYGLEKLGVLISGVERLKRHKDAQLRNVAENKLQILYSQGIIQSPVSTITSKDVIICELEEQIRRKISEIGTKELEKQNLATELWRFKEEKEKVEELNQKLKIEVDQLKKEKDRHRYAYAKNREHKGSIDRTNIPMFDSDMDLRGSFSSSSFSSSFQSYALSSIGSTIAIISKDPEDIE

Foldseek 3Di:
DLVVLVVVLVVLPDCLVVLCCLVVLVVQCVDPDPVSVVVSVVSNVSCVVSVRHNDPPVVVVVVVVVVVVVVVVVVVVVVVVVVVVVVVVVVVVVVVVVVVVVVVVVVVVVVVVVVVVVVVVVVVVVVVVVVVVVVVVVPPPPPDDPPDPPDDPPPPDDPPDDPDDPPPDDDPPDDDDDDDPPDDDDDDDD

Secondary structure (DSSP, 8-state):
-HHHHHHHHHH-SSGGGGGGTHHHHHHHHTSS-HHHHHHHHHHHHHHHHTT-PPP-TTHHHHHHHHHHHHHHHHHHHHHHHHHHHHHHHHHHHHHHHHHHHHHHHHHHHHHHHHHHHHHHHHHHHHHHHHHHHHHHHHSS-GGG-----S-----------------------------------S----

Organism: NCBI:txid222440

Radius of gyration: 53.27 Å; chains: 1; bounding box: 90×45×142 Å

pLDDT: mean 72.84, std 22.05, range [35.62, 98.06]